Protein AF-A0A8R1I5I7-F1 (afdb_monomer_lite)

Radius of gyration: 31.74 Å; chains: 1; bounding box: 94×67×60 Å

Organism: Caenorhabditis japonica (NCBI:txid281687)

pLDDT: mean 73.5, std 19.82, range [29.88, 94.69]

Foldseek 3Di:
DDPLVPDPPDDPVCSVVCVVVVVVVVVVVCVVPVDDPPPPVDDPDDPVLVVLLVPQHDPVLSVLQSCCVSVVAALVVSCVVVVHDSLVSLVSVLSCLLSVHDGDCVSDVADPVLLVVLVVCVVVVVPPVVCPVPDDPSNSSSSVSNCCNVPNDPPPPPPPPDDDDDDDDDDDDDDDDDDDDDDDDDDDDDDDDDDDDD

InterPro domains:
  IPR013324 RNA polymerase sigma factor, region 3/4-like [SSF88659] (56-116)
  IPR029491 Helicase Helix-turn-helix domain [PF14493] (73-144)

Sequence (198 aa):
MEKLDVIEGMSVAQKQRYGKRFVECIVKFVEETGISVNVNSNDILPSHITTVMERDLTEAIRRVYRQHIVSKNDAKSIAAMRGISESTVYSYLTTAIEKGLPVYLNKLNISRKLVEIAHKAAKEALGSNAIGDQIDYNQLKMIRGILIYEYGVESGEEKDDEIPSTSTSCTPLVSMQPKTPKAPSTSYKQPALKKFKL

Secondary structure (DSSP, 8-state):
---GGG-TT--HHHIIIIIHHHHHHHHHHHHHH--------S----HHHHHHHHHHS-HHHHHHHHHHHHH---HHHHHHHHTS-HHHHHHHHHHHHHTT----GGGGT--HHHHHHHHHHHHTT--GGGSTTTS-HHHHHHHHHHHHHHH-------------------------------------PPPPPPPPP-

Structure (mmCIF, N/CA/C/O backbone):
data_AF-A0A8R1I5I7-F1
#
_entry.id   AF-A0A8R1I5I7-F1
#
loop_
_atom_site.group_PDB
_atom_site.id
_atom_site.type_symbol
_atom_site.label_atom_id
_atom_site.label_alt_id
_atom_site.label_comp_id
_atom_site.label_asym_id
_atom_site.label_entity_id
_atom_site.label_seq_id
_atom_site.pdbx_PDB_ins_code
_atom_site.Cartn_x
_atom_site.Cartn_y
_atom_site.Cartn_z
_atom_site.occupancy
_atom_site.B_iso_or_equiv
_atom_site.auth_seq_id
_atom_site.auth_comp_id
_atom_site.auth_asym_id
_atom_site.auth_atom_id
_atom_site.pdbx_PDB_model_num
ATOM 1 N N . MET A 1 1 ? -20.429 0.073 37.033 1.00 39.69 1 MET A N 1
ATOM 2 C CA . MET A 1 1 ? -20.815 1.442 36.632 1.00 39.69 1 MET A CA 1
ATOM 3 C C . MET A 1 1 ? -20.460 1.602 35.168 1.00 39.69 1 MET A C 1
ATOM 5 O O . MET A 1 1 ? -19.281 1.596 34.839 1.00 39.69 1 MET A O 1
ATOM 9 N N . GLU A 1 2 ? -21.462 1.643 34.297 1.00 56.47 2 GLU A N 1
ATOM 10 C CA . GLU A 1 2 ? -21.267 1.838 32.858 1.00 56.47 2 GLU A CA 1
ATOM 11 C C . GLU A 1 2 ? -20.889 3.299 32.588 1.00 56.47 2 GLU A C 1
ATOM 13 O O . GLU A 1 2 ? -21.531 4.219 33.097 1.00 56.47 2 GLU A O 1
ATOM 18 N N . LYS A 1 3 ? -19.815 3.524 31.824 1.00 67.88 3 LYS A N 1
ATOM 19 C CA . LYS A 1 3 ? -19.346 4.870 31.468 1.00 67.88 3 LYS A CA 1
ATOM 20 C C . LYS A 1 3 ? -20.244 5.449 30.369 1.00 67.88 3 LYS A C 1
ATOM 22 O O . LYS A 1 3 ? -19.923 5.351 29.189 1.00 67.88 3 LYS A O 1
ATOM 27 N N . LEU A 1 4 ? -21.366 6.059 30.755 1.00 70.50 4 LEU A N 1
ATOM 28 C CA . LEU A 1 4 ? -22.310 6.712 29.828 1.00 70.50 4 LEU A CA 1
ATOM 29 C C . LEU A 1 4 ? -21.690 7.897 29.063 1.00 70.50 4 LEU A C 1
ATOM 31 O O . LEU A 1 4 ? -22.223 8.326 28.040 1.00 70.50 4 LEU A O 1
ATOM 35 N N . ASP A 1 5 ? -20.546 8.405 29.525 1.00 66.56 5 ASP A N 1
ATOM 36 C CA . ASP A 1 5 ? -19.827 9.515 28.897 1.00 66.56 5 ASP A CA 1
ATOM 37 C C . ASP A 1 5 ? -19.352 9.196 27.476 1.00 66.56 5 ASP A C 1
ATOM 39 O O . ASP A 1 5 ? -19.232 10.110 26.662 1.00 66.56 5 ASP A O 1
ATOM 43 N N . VAL A 1 6 ? -19.174 7.912 27.152 1.00 72.06 6 VAL A N 1
ATOM 44 C CA . VAL A 1 6 ? -18.667 7.427 25.857 1.00 72.06 6 VAL A CA 1
ATOM 45 C C . VAL A 1 6 ? -19.726 7.489 24.743 1.00 72.06 6 VAL A C 1
ATOM 47 O O . VAL A 1 6 ? -19.390 7.384 23.570 1.00 72.06 6 VAL A O 1
ATOM 50 N N . ILE A 1 7 ? -21.006 7.698 25.075 1.00 75.12 7 ILE A N 1
ATOM 51 C CA . ILE A 1 7 ? -22.082 7.767 24.075 1.00 75.12 7 ILE A CA 1
ATOM 52 C C . ILE A 1 7 ? -21.958 9.080 23.283 1.00 75.12 7 ILE A C 1
ATOM 54 O O . ILE A 1 7 ? -22.241 10.161 23.799 1.00 75.12 7 ILE A O 1
ATOM 58 N N . GLU A 1 8 ? -21.501 9.019 22.037 1.00 74.62 8 GLU A N 1
ATOM 59 C CA . GLU A 1 8 ? -21.357 10.198 21.176 1.00 74.62 8 GLU A CA 1
ATOM 60 C C . GLU A 1 8 ? -22.726 10.655 20.626 1.00 74.62 8 GLU A C 1
ATOM 62 O O . GLU A 1 8 ? -23.647 9.855 20.476 1.00 74.62 8 GLU A O 1
ATOM 67 N N . GLY A 1 9 ? -22.907 11.958 20.378 1.00 79.38 9 GLY A N 1
ATOM 68 C CA . GLY A 1 9 ? -24.153 12.501 19.805 1.00 79.38 9 GLY A CA 1
ATOM 69 C C . GLY A 1 9 ? -25.307 12.782 20.785 1.00 79.38 9 GLY A C 1
ATOM 70 O O . GLY A 1 9 ? -26.346 13.281 20.359 1.00 79.38 9 GLY A O 1
ATOM 71 N N . MET A 1 10 ? -25.138 12.535 22.091 1.00 82.19 10 MET A N 1
ATOM 72 C CA . MET A 1 10 ? -26.110 12.912 23.135 1.00 82.19 10 MET A CA 1
ATOM 73 C C . MET A 1 10 ? -25.563 14.015 24.049 1.00 82.19 10 MET A C 1
ATOM 75 O O . MET A 1 10 ? -24.393 13.994 24.432 1.00 82.19 10 MET A O 1
ATOM 79 N N . SER A 1 11 ? -26.412 14.961 24.461 1.00 84.06 11 SER A N 1
ATOM 80 C CA . SER A 1 11 ? -26.043 15.950 25.485 1.00 84.06 11 SER A CA 1
ATOM 81 C C . SER A 1 11 ? -25.924 15.306 26.873 1.00 84.06 11 SER A C 1
ATOM 83 O O . SER A 1 11 ? -26.504 14.251 27.130 1.00 84.06 11 SER A O 1
ATOM 85 N N . VAL A 1 12 ? -25.214 15.945 27.809 1.00 82.31 12 VAL A N 1
ATOM 86 C CA . VAL A 1 12 ? -25.021 15.422 29.182 1.00 82.31 12 VAL A CA 1
ATOM 87 C C . VAL A 1 12 ? -26.363 15.144 29.877 1.00 82.31 12 VAL A C 1
ATOM 89 O O . VAL A 1 12 ? -26.554 14.085 30.473 1.00 82.31 12 VAL A O 1
ATOM 92 N N . ALA A 1 13 ? -27.341 16.041 29.715 1.00 82.81 13 ALA A N 1
ATOM 93 C CA . ALA A 1 13 ? -28.685 15.868 30.265 1.00 82.81 13 ALA A CA 1
ATOM 94 C C . ALA A 1 13 ? -29.439 14.682 29.630 1.00 82.81 13 ALA A C 1
ATOM 96 O O . ALA A 1 13 ? -30.179 13.973 30.314 1.00 82.81 13 ALA A O 1
ATOM 97 N N . GLN A 1 14 ? -29.239 14.437 28.330 1.00 82.88 14 GLN A N 1
ATOM 98 C CA . GLN A 1 14 ? -29.824 13.290 27.633 1.00 82.88 14 GLN A CA 1
ATOM 99 C C . GLN A 1 14 ? -29.157 11.975 28.046 1.00 82.88 14 GLN A C 1
ATOM 101 O O . GLN A 1 14 ? -29.861 10.993 28.269 1.00 82.88 14 GLN A O 1
ATOM 106 N N . LYS A 1 15 ? -27.829 11.953 28.214 1.00 85.19 15 LYS A N 1
ATOM 107 C CA . LYS A 1 15 ? -27.093 10.789 28.736 1.00 85.19 15 LYS A CA 1
ATOM 108 C C . LYS A 1 15 ? -27.589 10.404 30.125 1.00 85.19 15 LYS A C 1
ATOM 110 O O . LYS A 1 15 ? -27.844 9.233 30.384 1.00 85.19 15 LYS A O 1
ATOM 115 N N . GLN A 1 16 ? -27.812 11.390 30.989 1.00 83.25 16 GLN A N 1
ATOM 116 C CA . GLN A 1 16 ? -28.294 11.149 32.345 1.00 83.25 16 GLN A CA 1
ATOM 117 C C . GLN A 1 16 ? -29.755 10.670 32.387 1.00 83.25 16 GL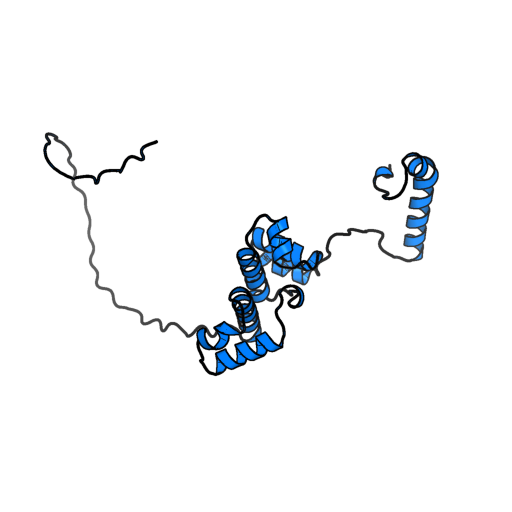N A C 1
ATOM 119 O O . GLN A 1 16 ? -30.085 9.799 33.187 1.00 83.25 16 GLN A O 1
ATOM 124 N N . ARG A 1 17 ? -30.633 11.199 31.519 1.00 85.31 17 ARG A N 1
ATOM 125 C CA . ARG A 1 17 ? -32.055 10.800 31.465 1.00 85.31 17 ARG A CA 1
ATOM 126 C C . ARG A 1 17 ? -32.314 9.491 30.721 1.00 85.31 17 ARG A C 1
ATOM 128 O O . ARG A 1 17 ? -33.197 8.738 31.120 1.00 85.31 17 ARG A O 1
ATOM 135 N N . TYR A 1 18 ? -31.591 9.241 29.632 1.00 86.31 18 TYR A N 1
ATOM 136 C CA . TYR A 1 18 ? -31.918 8.180 28.674 1.00 86.31 18 TYR A CA 1
ATOM 137 C C . TYR A 1 18 ? -30.768 7.207 28.413 1.00 86.31 18 TYR A C 1
ATOM 139 O O . TYR A 1 18 ? -31.025 6.109 27.927 1.00 86.31 18 TYR A O 1
ATOM 147 N N . GLY A 1 19 ? -29.527 7.556 28.765 1.00 84.25 19 GLY A N 1
ATOM 148 C CA . GLY A 1 19 ? -28.346 6.744 28.461 1.00 84.25 19 GLY A CA 1
ATOM 149 C C . GLY A 1 19 ? -28.432 5.330 29.030 1.00 84.25 19 GLY A C 1
ATOM 150 O O . GLY A 1 19 ? -28.146 4.376 28.319 1.00 84.25 19 GLY A O 1
ATOM 151 N N . LYS A 1 20 ? -28.929 5.172 30.264 1.00 85.81 20 LYS A N 1
ATOM 152 C CA . LYS A 1 20 ? -29.105 3.844 30.873 1.00 85.81 20 LYS A CA 1
ATOM 153 C C . LYS A 1 20 ? -30.092 2.966 30.090 1.00 85.81 20 LYS A C 1
ATOM 155 O O . LYS A 1 20 ? -29.766 1.838 29.747 1.00 85.81 20 LYS A O 1
ATOM 160 N N . ARG A 1 21 ? -31.271 3.502 29.746 1.00 86.31 21 ARG A N 1
ATOM 161 C CA . ARG A 1 21 ? -32.280 2.774 28.951 1.00 86.31 21 ARG A CA 1
ATOM 162 C C . ARG A 1 21 ? -31.786 2.454 27.542 1.00 86.31 21 ARG A C 1
ATOM 164 O O . ARG A 1 21 ? -32.122 1.411 27.001 1.00 86.31 21 ARG A O 1
ATOM 171 N N . PHE A 1 22 ? -30.999 3.351 26.956 1.00 84.50 22 PHE A N 1
ATOM 172 C CA . PHE A 1 22 ? -30.392 3.144 25.647 1.00 84.50 22 PHE A CA 1
ATOM 173 C C . PHE A 1 22 ? -29.415 1.960 25.659 1.00 84.50 22 PHE A C 1
ATOM 175 O O . PHE A 1 22 ? -29.533 1.073 24.818 1.00 84.50 22 PHE A O 1
ATOM 182 N N . VAL A 1 23 ? -28.512 1.903 26.646 1.00 85.25 23 VAL A N 1
ATOM 183 C CA . VAL A 1 23 ? -27.569 0.783 26.803 1.00 85.25 23 VAL A CA 1
ATOM 184 C C . VAL A 1 23 ? -28.310 -0.527 27.075 1.00 85.25 23 VAL A C 1
ATOM 186 O O . VAL A 1 23 ? -28.036 -1.521 26.411 1.00 85.25 23 VAL A O 1
ATOM 189 N N . GLU A 1 24 ? -29.307 -0.526 27.965 1.00 87.00 24 GLU A N 1
ATOM 190 C CA . GLU A 1 24 ? -30.131 -1.711 28.257 1.00 87.00 24 GLU A CA 1
ATOM 191 C C . GLU A 1 24 ? -30.845 -2.259 27.009 1.00 87.00 24 GLU A C 1
ATOM 193 O O . GLU A 1 24 ? -30.888 -3.473 26.806 1.00 87.00 24 GLU A O 1
ATOM 198 N N . CYS A 1 25 ? -31.377 -1.387 26.144 1.00 86.12 25 CYS A N 1
ATOM 199 C CA . CYS A 1 25 ? -31.988 -1.804 24.879 1.00 86.12 25 CYS A CA 1
ATOM 200 C C . CYS A 1 25 ? -30.974 -2.453 23.929 1.00 86.12 25 CYS A C 1
ATOM 202 O O . CYS A 1 25 ? -31.306 -3.437 23.275 1.00 86.12 25 CYS A O 1
ATOM 204 N N . ILE A 1 26 ? -29.748 -1.926 23.858 1.00 82.50 26 ILE A N 1
ATOM 205 C CA . ILE A 1 26 ? -28.685 -2.504 23.026 1.00 82.50 26 ILE A CA 1
ATOM 206 C C . ILE A 1 26 ? -28.267 -3.874 23.565 1.00 82.50 26 ILE A C 1
ATOM 208 O O . ILE A 1 26 ? -28.139 -4.810 22.783 1.00 82.50 26 ILE A O 1
ATOM 212 N N . VAL A 1 27 ? -28.099 -4.013 24.884 1.00 84.44 27 VAL A N 1
ATOM 213 C CA . VAL A 1 27 ? -27.74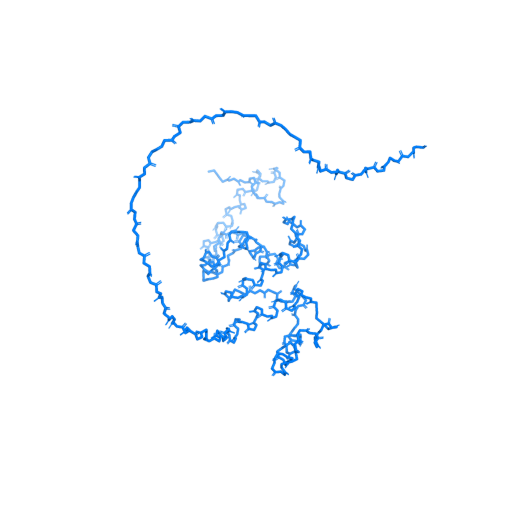9 -5.294 25.520 1.00 84.44 27 VAL A CA 1
ATOM 214 C C . VAL A 1 27 ? -28.816 -6.350 25.230 1.00 84.44 27 VAL A C 1
ATOM 216 O O . VAL A 1 27 ? -28.477 -7.431 24.758 1.00 84.44 27 VAL A O 1
ATOM 219 N N . LYS A 1 28 ? -30.102 -6.019 25.402 1.00 87.44 28 LYS A N 1
ATOM 220 C CA . LYS A 1 28 ? -31.202 -6.933 25.056 1.00 87.44 28 LYS A CA 1
ATOM 221 C C . LYS A 1 28 ? -31.220 -7.313 23.581 1.00 87.44 28 LYS A C 1
ATOM 223 O O . LYS A 1 28 ? -31.341 -8.486 23.250 1.00 87.44 28 LYS A O 1
ATOM 228 N N . PHE A 1 29 ? -31.068 -6.334 22.693 1.00 85.38 29 PHE A N 1
ATOM 229 C CA . PHE A 1 29 ? -31.040 -6.590 21.255 1.00 85.38 29 PHE A CA 1
ATOM 230 C C . PHE A 1 29 ? -29.901 -7.543 20.870 1.00 85.38 29 PHE A C 1
ATOM 232 O O . PHE A 1 29 ? -30.052 -8.394 19.998 1.00 85.38 29 PHE A O 1
ATOM 239 N N . VAL A 1 30 ? -28.758 -7.430 21.538 1.00 84.00 30 VAL A N 1
ATOM 240 C CA . VAL A 1 30 ? -27.597 -8.293 21.315 1.00 84.00 30 VAL A CA 1
ATOM 241 C C . VAL A 1 30 ? -27.840 -9.706 21.824 1.00 84.00 30 VAL A C 1
ATOM 243 O O . VAL A 1 30 ? -27.494 -10.659 21.134 1.00 84.00 30 VAL A O 1
ATOM 246 N N . GLU A 1 31 ? -28.445 -9.851 23.001 1.00 84.69 31 GLU A N 1
ATOM 247 C CA . GLU A 1 31 ? -28.833 -11.158 23.538 1.00 84.69 31 GLU A CA 1
ATOM 248 C C . GLU A 1 31 ? -29.821 -11.877 22.60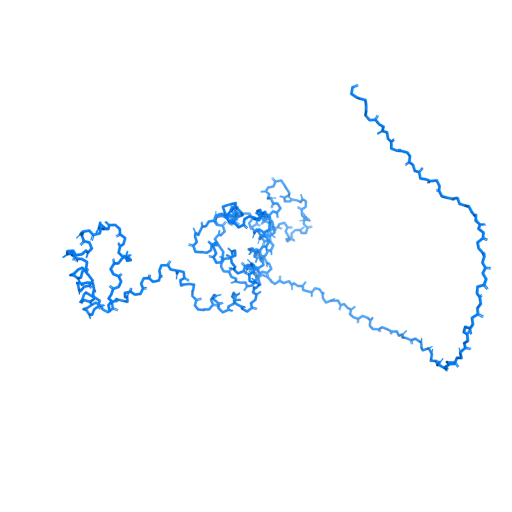7 1.00 84.69 31 GLU A C 1
ATOM 250 O O . GLU A 1 31 ? -29.702 -13.081 22.395 1.00 84.69 31 GLU A O 1
ATOM 255 N N . GLU A 1 32 ? -30.748 -11.136 21.995 1.00 86.62 32 GLU A N 1
ATOM 256 C CA . GLU A 1 32 ? -31.751 -11.672 21.068 1.00 86.62 32 GLU A CA 1
ATOM 257 C C . GLU A 1 32 ? -31.176 -12.029 19.689 1.00 86.62 32 GLU A C 1
ATOM 259 O O . GLU A 1 32 ? -31.627 -12.981 19.052 1.00 86.62 32 GLU A O 1
ATOM 264 N N . THR A 1 33 ? -30.184 -11.277 19.208 1.00 81.75 33 THR A N 1
ATOM 265 C CA . THR A 1 33 ? -29.641 -11.429 17.846 1.00 81.75 33 THR A CA 1
ATOM 266 C C . THR A 1 33 ? -28.306 -12.169 17.783 1.00 81.75 33 THR A C 1
ATOM 268 O O . THR A 1 33 ? -27.882 -12.574 16.701 1.00 81.75 33 THR A O 1
ATOM 271 N N . GLY A 1 34 ? -27.615 -12.336 18.914 1.00 77.06 34 GLY A N 1
ATOM 272 C CA . GLY A 1 34 ? -26.258 -12.884 18.979 1.00 77.06 34 GLY A CA 1
ATOM 273 C C . GLY A 1 34 ? -25.190 -11.990 18.334 1.00 77.06 34 GLY A C 1
ATOM 274 O O . GLY A 1 34 ? -24.068 -12.440 18.100 1.00 77.06 34 GLY A O 1
ATOM 275 N N . ILE A 1 35 ? -25.516 -10.733 18.013 1.00 75.00 35 ILE A N 1
ATOM 276 C CA . ILE A 1 35 ? -24.599 -9.802 17.348 1.00 75.00 35 ILE A CA 1
ATOM 277 C C . ILE A 1 35 ? -23.637 -9.219 18.384 1.00 75.00 35 ILE A C 1
ATOM 279 O O . ILE A 1 35 ? -24.049 -8.549 19.321 1.00 75.00 35 ILE A O 1
ATOM 283 N N . SER A 1 36 ? -22.334 -9.430 18.209 1.00 66.25 36 SER A N 1
ATOM 284 C CA . SER A 1 36 ? -21.318 -8.884 19.118 1.00 66.25 36 SER A CA 1
ATOM 285 C C . SER A 1 36 ? -21.374 -7.347 19.196 1.00 66.25 36 SER A C 1
ATOM 287 O O . SER A 1 36 ? -21.217 -6.666 18.184 1.00 66.25 36 SER A O 1
ATOM 289 N N . VAL A 1 37 ? -21.526 -6.799 20.411 1.00 66.25 37 VAL A N 1
ATOM 290 C CA . VAL A 1 37 ? -21.517 -5.341 20.710 1.00 66.25 37 VAL A CA 1
ATOM 291 C C . VAL A 1 37 ? -20.115 -4.752 20.713 1.00 66.25 37 VAL A C 1
ATOM 293 O O . VAL A 1 37 ? -19.938 -3.571 21.014 1.00 66.25 37 VAL A O 1
ATOM 296 N N . ASN A 1 38 ? -19.093 -5.569 20.459 1.00 59.09 38 ASN A N 1
ATOM 297 C CA . ASN A 1 38 ? -17.725 -5.095 20.469 1.00 59.09 38 ASN A CA 1
ATOM 298 C C . ASN A 1 38 ? -17.472 -4.284 19.197 1.00 59.09 38 ASN A C 1
ATOM 300 O O . ASN A 1 38 ? -16.889 -4.764 18.227 1.00 59.09 38 ASN A O 1
ATOM 304 N N . VAL A 1 39 ? -17.930 -3.034 19.210 1.00 57.47 39 VAL A N 1
ATOM 305 C CA . VAL A 1 39 ? -17.562 -2.016 18.236 1.00 57.47 39 VAL A CA 1
ATOM 306 C C . VAL A 1 39 ? -16.156 -1.539 18.593 1.00 57.47 39 VAL A C 1
ATOM 308 O O . VAL A 1 39 ? -15.920 -0.385 18.940 1.00 57.47 39 VAL A O 1
ATOM 311 N N . ASN A 1 40 ? -15.183 -2.445 18.511 1.00 52.16 40 ASN A N 1
ATOM 312 C CA . ASN A 1 40 ? -13.837 -2.018 18.195 1.00 52.16 40 ASN A CA 1
ATOM 313 C C . ASN A 1 40 ? -13.899 -1.551 16.741 1.00 52.16 40 ASN A C 1
ATOM 315 O O . ASN A 1 40 ? -13.673 -2.320 15.814 1.00 52.16 40 ASN A O 1
ATOM 319 N N . SER A 1 41 ? -14.193 -0.264 16.546 1.00 48.03 41 SER A N 1
ATOM 320 C CA . SER A 1 41 ? -14.045 0.434 15.260 1.00 48.03 41 SER A CA 1
ATOM 321 C C . SER A 1 41 ? -12.601 0.422 14.737 1.00 48.03 41 SER A C 1
ATOM 323 O O . SER A 1 41 ? -12.327 0.995 13.690 1.00 48.03 41 SER A O 1
ATOM 325 N N . ASN A 1 42 ? -11.679 -0.225 15.455 1.00 50.81 42 ASN A N 1
ATOM 326 C CA . ASN A 1 42 ? -10.357 -0.555 14.971 1.00 50.81 42 ASN A CA 1
ATOM 327 C C . ASN A 1 42 ? -10.406 -1.912 14.257 1.00 50.81 42 ASN A C 1
ATOM 329 O O . ASN A 1 42 ? -10.360 -2.966 14.886 1.00 50.81 42 ASN A O 1
ATOM 333 N N . ASP A 1 43 ? -10.390 -1.864 12.931 1.00 56.16 43 ASP A N 1
ATOM 334 C CA . ASP A 1 43 ? -9.264 -2.463 12.214 1.00 56.16 43 ASP A CA 1
ATOM 335 C C . ASP A 1 43 ? -8.971 -3.930 12.518 1.00 56.16 43 ASP A C 1
ATOM 337 O O . ASP A 1 43 ? -7.821 -4.298 12.787 1.00 56.16 43 ASP A O 1
ATOM 341 N N . ILE A 1 44 ? -9.982 -4.796 12.459 1.00 63.62 44 ILE A N 1
ATOM 342 C CA . ILE A 1 44 ? -9.730 -6.236 12.512 1.00 63.62 44 ILE A CA 1
ATOM 343 C C . ILE A 1 44 ? -9.180 -6.653 11.145 1.00 63.62 44 ILE A C 1
ATOM 345 O O . ILE A 1 44 ? -9.890 -7.137 10.265 1.00 63.62 44 ILE A O 1
ATOM 349 N N . LEU A 1 45 ? -7.880 -6.419 10.957 1.00 70.62 45 LEU A N 1
ATOM 350 C CA . LEU A 1 45 ? -7.102 -7.108 9.941 1.00 70.62 45 LEU A CA 1
ATOM 351 C C . LEU A 1 45 ? -7.234 -8.615 10.218 1.00 70.62 45 LEU A C 1
ATOM 353 O O . LEU A 1 45 ? -7.013 -9.031 11.359 1.00 70.62 45 LEU A O 1
ATOM 357 N N . PRO A 1 46 ? -7.576 -9.438 9.211 1.00 80.12 46 PRO A N 1
ATOM 358 C CA . PRO A 1 46 ? -7.589 -10.889 9.345 1.00 80.12 46 PRO A CA 1
ATOM 359 C C . PRO A 1 46 ? -6.341 -11.403 10.073 1.00 80.12 46 PRO A C 1
ATOM 361 O O . PRO A 1 46 ? -5.235 -10.911 9.831 1.00 80.12 46 PRO A O 1
ATOM 364 N N . SER A 1 47 ? -6.505 -12.390 10.958 1.00 78.00 47 SER A N 1
ATOM 365 C CA . SER A 1 47 ? -5.423 -12.909 11.813 1.00 78.00 47 SER A CA 1
ATOM 366 C C . SER A 1 47 ? -4.182 -13.294 11.008 1.00 78.00 47 SER A C 1
ATOM 368 O O . SER A 1 47 ? -3.076 -12.920 11.380 1.00 78.00 47 SER A O 1
ATOM 370 N N . HIS A 1 48 ? -4.374 -13.921 9.846 1.00 81.25 48 HIS A N 1
ATOM 371 C CA . HIS A 1 48 ? -3.300 -14.267 8.919 1.00 81.25 48 HIS A CA 1
ATOM 372 C C . HIS A 1 48 ? -2.470 -13.050 8.462 1.00 81.25 48 HIS A C 1
ATOM 374 O O . HIS A 1 48 ? -1.243 -13.090 8.497 1.00 81.25 48 HIS A O 1
ATOM 380 N N . ILE A 1 49 ? -3.125 -11.940 8.100 1.00 84.44 49 ILE A N 1
ATOM 381 C CA . ILE A 1 49 ? -2.453 -10.693 7.691 1.00 84.44 49 ILE A CA 1
ATOM 382 C C . ILE A 1 49 ? -1.695 -10.093 8.873 1.00 84.44 49 ILE A C 1
ATOM 384 O O . ILE A 1 49 ? -0.567 -9.631 8.715 1.00 84.44 49 ILE A O 1
ATOM 388 N N . THR A 1 50 ? -2.299 -10.125 10.062 1.00 85.31 50 THR A N 1
ATOM 389 C CA . THR A 1 50 ? -1.673 -9.614 11.284 1.00 85.31 50 THR A CA 1
ATOM 390 C C . THR A 1 50 ? -0.410 -10.402 11.631 1.00 85.31 50 THR A C 1
ATOM 392 O O . THR A 1 50 ? 0.620 -9.791 11.897 1.00 85.31 50 THR A O 1
ATOM 395 N N . THR A 1 51 ? -0.437 -11.734 11.523 1.00 85.94 51 THR A N 1
ATOM 396 C CA . THR A 1 51 ? 0.734 -12.589 11.766 1.00 85.94 51 THR A CA 1
ATOM 397 C C . THR A 1 51 ? 1.886 -12.286 10.806 1.00 85.94 51 THR A C 1
ATOM 399 O O . THR A 1 51 ? 3.017 -12.106 11.252 1.00 85.94 51 THR A O 1
ATOM 402 N N . VAL A 1 52 ? 1.617 -12.183 9.498 1.00 85.50 52 VAL A N 1
ATOM 403 C CA . VAL A 1 52 ? 2.652 -11.863 8.493 1.00 85.50 52 VAL A CA 1
ATOM 404 C C . VAL A 1 52 ? 3.216 -10.458 8.726 1.00 85.50 52 VAL A C 1
ATOM 406 O O . VAL A 1 52 ? 4.427 -10.252 8.730 1.00 85.50 52 VAL A O 1
ATOM 409 N N . MET A 1 53 ? 2.346 -9.489 9.009 1.00 88.38 53 MET A N 1
ATOM 410 C CA . MET A 1 53 ? 2.731 -8.111 9.310 1.00 88.38 53 MET A CA 1
ATOM 411 C C . MET A 1 53 ? 3.569 -7.988 10.597 1.00 88.38 53 MET A C 1
ATOM 413 O O . MET A 1 53 ? 4.431 -7.112 10.699 1.00 88.38 53 MET A O 1
ATOM 417 N N . GLU A 1 54 ? 3.318 -8.815 11.608 1.00 86.81 54 GLU A N 1
ATOM 418 C CA . GLU A 1 54 ? 4.093 -8.805 12.851 1.00 86.81 54 GLU A CA 1
ATOM 419 C C . GLU A 1 54 ? 5.447 -9.500 12.707 1.00 86.81 54 GLU A C 1
ATOM 421 O O . GLU A 1 54 ? 6.434 -9.021 13.265 1.00 86.81 54 GLU A O 1
ATOM 426 N N . ARG A 1 55 ? 5.504 -10.573 11.913 1.00 88.38 55 ARG A N 1
ATOM 427 C CA . ARG A 1 55 ? 6.725 -11.346 11.673 1.00 88.38 55 ARG A CA 1
ATOM 428 C C . ARG A 1 55 ? 7.694 -10.647 10.718 1.00 88.38 55 ARG A C 1
ATOM 430 O O . ARG A 1 55 ? 8.886 -10.593 11.001 1.00 88.38 55 ARG A O 1
ATOM 437 N N . ASP A 1 56 ? 7.187 -10.113 9.606 1.00 87.19 56 ASP A N 1
ATOM 438 C CA . ASP A 1 56 ? 8.022 -9.764 8.447 1.00 87.19 56 ASP A CA 1
ATOM 439 C C . ASP A 1 56 ? 8.221 -8.253 8.248 1.00 87.19 56 ASP A C 1
ATOM 441 O O . ASP A 1 56 ? 9.030 -7.848 7.410 1.00 87.19 56 ASP A O 1
ATOM 445 N N . LEU A 1 57 ? 7.510 -7.404 9.005 1.00 89.94 57 LEU A N 1
ATOM 446 C CA . LEU A 1 57 ? 7.619 -5.946 8.904 1.00 89.94 57 LEU A CA 1
ATOM 447 C C . LEU A 1 57 ? 8.148 -5.303 10.186 1.00 89.94 57 LEU A C 1
ATOM 449 O O . LEU A 1 57 ? 7.717 -5.616 11.296 1.00 89.94 57 LEU A O 1
ATOM 453 N N . THR A 1 58 ? 9.012 -4.301 10.017 1.00 92.12 58 THR A N 1
ATOM 454 C CA . THR A 1 58 ? 9.438 -3.399 11.094 1.00 92.12 58 THR A CA 1
ATOM 455 C C . THR A 1 58 ? 8.267 -2.549 11.589 1.00 92.12 58 THR A C 1
ATOM 457 O O . THR A 1 58 ? 7.370 -2.197 10.823 1.00 92.12 58 THR A O 1
ATOM 460 N N . GLU A 1 59 ? 8.306 -2.127 12.854 1.00 88.50 59 GLU A N 1
ATOM 461 C CA . GLU A 1 59 ? 7.256 -1.317 13.490 1.00 88.50 59 GLU A CA 1
ATOM 462 C C . GLU A 1 59 ? 6.891 -0.043 12.699 1.00 88.50 59 GLU A C 1
ATOM 464 O O . GLU A 1 59 ? 5.716 0.311 12.586 1.00 88.50 59 GLU A O 1
ATOM 469 N N . ALA A 1 60 ? 7.872 0.629 12.087 1.00 89.81 60 ALA A N 1
ATOM 470 C CA . ALA A 1 60 ? 7.623 1.800 11.243 1.00 89.81 60 ALA A CA 1
ATOM 471 C C . ALA A 1 60 ? 6.791 1.456 9.992 1.00 89.81 60 ALA A C 1
ATOM 473 O O . ALA A 1 60 ? 5.806 2.136 9.695 1.00 89.81 60 ALA A O 1
ATOM 474 N N . ILE A 1 61 ? 7.147 0.368 9.300 1.00 92.00 61 ILE A N 1
ATOM 475 C CA . ILE A 1 61 ? 6.446 -0.106 8.099 1.00 92.00 61 ILE A CA 1
ATOM 476 C C . ILE A 1 61 ? 5.044 -0.585 8.473 1.00 92.00 61 ILE A C 1
ATOM 478 O O . ILE A 1 61 ? 4.067 -0.205 7.834 1.00 92.00 61 ILE A O 1
ATOM 482 N N . ARG A 1 62 ? 4.927 -1.336 9.572 1.00 91.69 62 ARG A N 1
ATOM 483 C CA . ARG A 1 62 ? 3.664 -1.830 10.127 1.00 91.69 62 ARG A CA 1
ATOM 484 C C . ARG A 1 62 ? 2.660 -0.710 10.374 1.00 91.69 62 ARG A C 1
ATOM 486 O O . ARG A 1 62 ? 1.494 -0.834 10.007 1.00 91.69 62 ARG A O 1
ATOM 493 N N . ARG A 1 63 ? 3.101 0.406 10.961 1.00 90.50 63 ARG A N 1
ATOM 494 C CA . ARG A 1 63 ? 2.239 1.571 11.229 1.00 90.50 63 ARG A CA 1
ATOM 495 C C . ARG A 1 63 ? 1.745 2.253 9.961 1.00 90.50 63 ARG A C 1
ATOM 497 O O . ARG A 1 63 ? 0.611 2.732 9.937 1.00 90.50 63 ARG A O 1
ATOM 504 N N . VAL A 1 64 ? 2.585 2.327 8.932 1.00 92.44 64 VAL A N 1
ATOM 505 C CA . VAL A 1 64 ? 2.228 2.908 7.631 1.00 92.44 64 VAL A CA 1
ATOM 506 C C . VAL A 1 64 ? 1.288 1.981 6.866 1.00 92.44 64 VAL A C 1
ATOM 508 O O . VAL A 1 64 ? 0.247 2.427 6.390 1.00 92.44 64 VAL A O 1
ATOM 511 N N . TYR A 1 65 ? 1.595 0.687 6.836 1.00 92.38 65 TYR A N 1
ATOM 512 C CA . TYR A 1 65 ? 0.767 -0.333 6.206 1.00 92.38 65 TYR A CA 1
ATOM 513 C C . TYR A 1 65 ? -0.620 -0.425 6.856 1.00 92.38 65 TYR A C 1
ATOM 515 O O . TYR A 1 65 ? -1.627 -0.314 6.161 1.00 92.38 65 TYR A O 1
ATOM 523 N N . ARG A 1 66 ? -0.697 -0.519 8.193 1.00 89.75 66 ARG A N 1
ATOM 524 C CA . ARG A 1 66 ? -1.978 -0.537 8.918 1.00 89.75 66 ARG A CA 1
ATOM 525 C C . ARG A 1 66 ? -2.813 0.697 8.578 1.00 89.75 66 ARG A C 1
ATOM 527 O O . ARG A 1 66 ? -3.973 0.553 8.219 1.00 89.75 66 ARG A O 1
ATOM 534 N N . GLN A 1 67 ? -2.211 1.888 8.598 1.00 89.25 67 GLN A N 1
ATOM 535 C CA . GLN A 1 67 ? -2.904 3.126 8.230 1.00 89.25 67 GLN A CA 1
ATOM 536 C C . GLN A 1 67 ? -3.458 3.083 6.798 1.00 89.25 67 GLN A C 1
ATOM 538 O O . GLN A 1 67 ? -4.575 3.534 6.555 1.00 89.25 67 GLN A O 1
ATOM 543 N N . HIS A 1 68 ? -2.687 2.548 5.850 1.00 90.38 68 HIS A N 1
ATOM 544 C CA . HIS A 1 68 ? -3.114 2.430 4.460 1.00 90.38 68 HIS A CA 1
ATOM 545 C C . HIS A 1 68 ? -4.315 1.491 4.306 1.00 90.38 68 HIS A C 1
ATOM 547 O O . HIS A 1 68 ? -5.291 1.849 3.647 1.00 90.38 68 HIS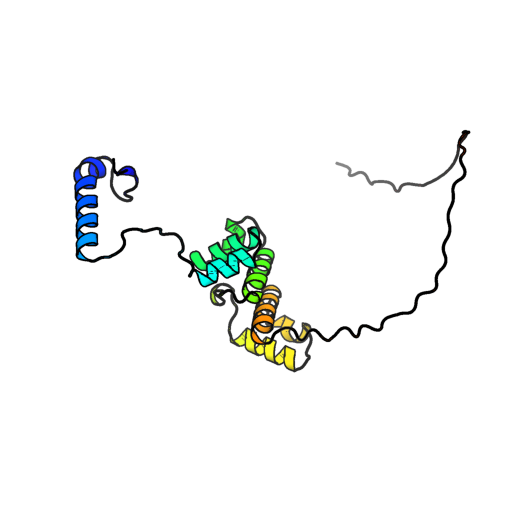 A O 1
ATOM 553 N N . ILE A 1 69 ? -4.270 0.314 4.937 1.00 90.19 69 ILE A N 1
ATOM 554 C CA . ILE A 1 69 ? -5.328 -0.692 4.792 1.00 90.19 69 ILE A CA 1
ATOM 555 C C . ILE A 1 69 ? -6.617 -0.284 5.497 1.00 90.19 69 ILE A C 1
ATOM 557 O O . ILE A 1 69 ? -7.713 -0.500 4.981 1.00 90.19 69 ILE A O 1
ATOM 561 N N . VAL A 1 70 ? -6.478 0.345 6.653 1.00 86.12 70 VAL A N 1
ATOM 562 C CA . VAL A 1 70 ? -7.598 0.787 7.476 1.00 86.12 70 VAL A CA 1
ATOM 563 C C . VAL A 1 70 ? -8.286 1.993 6.860 1.00 86.12 70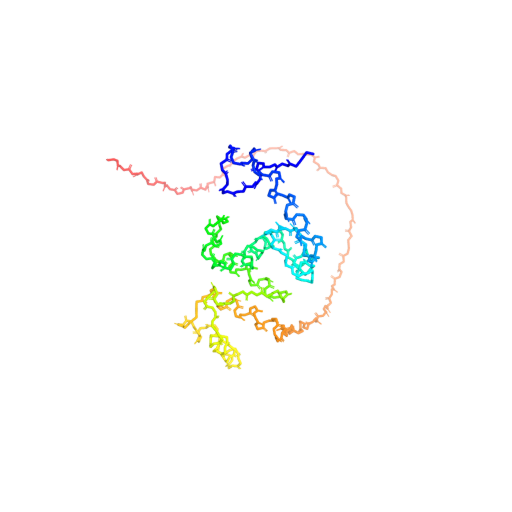 VAL A C 1
ATOM 565 O O . VAL A 1 70 ? -9.480 1.967 6.574 1.00 86.12 70 VAL A O 1
ATOM 568 N N . SER A 1 71 ? -7.523 3.060 6.625 1.00 84.44 71 SER A N 1
ATOM 569 C CA . SER A 1 71 ? -8.095 4.339 6.209 1.00 84.44 71 SER A CA 1
ATOM 570 C C . SER A 1 71 ? -8.326 4.418 4.705 1.00 84.44 71 SER A C 1
ATOM 572 O O . SER A 1 71 ? -8.982 5.345 4.246 1.00 84.44 71 SER A O 1
ATOM 574 N N . LYS A 1 72 ? -7.791 3.469 3.921 1.00 87.88 72 LYS A N 1
ATOM 575 C CA . LYS A 1 72 ? -7.832 3.484 2.447 1.00 87.88 72 LYS A CA 1
ATOM 576 C C . LYS A 1 72 ? -7.303 4.803 1.866 1.00 87.88 72 LYS A C 1
ATOM 578 O O . LYS A 1 72 ? -7.797 5.289 0.843 1.00 87.88 72 LYS A O 1
ATOM 583 N N . ASN A 1 73 ? -6.299 5.370 2.536 1.00 88.81 73 ASN A N 1
ATOM 584 C CA . ASN A 1 73 ? -5.678 6.638 2.174 1.00 88.81 73 ASN A CA 1
ATOM 585 C C . ASN A 1 73 ? -4.606 6.443 1.096 1.00 88.81 73 ASN A C 1
ATOM 587 O O . ASN A 1 73 ? -3.961 5.396 1.007 1.00 88.81 73 ASN A O 1
ATOM 591 N N . ASP A 1 74 ? -4.419 7.481 0.291 1.00 92.88 74 ASP A N 1
ATOM 592 C CA . ASP A 1 74 ? -3.336 7.610 -0.678 1.00 92.88 74 ASP A CA 1
ATOM 593 C C . ASP A 1 74 ? -1.987 7.860 0.018 1.00 92.88 74 ASP A C 1
ATOM 595 O O . ASP A 1 74 ? -1.917 8.262 1.186 1.00 92.88 74 ASP A O 1
ATOM 599 N N . ALA A 1 75 ? -0.893 7.623 -0.709 1.00 91.56 75 ALA A N 1
ATOM 600 C CA . ALA A 1 75 ? 0.459 7.770 -0.169 1.00 91.56 75 ALA A CA 1
ATOM 601 C C . ALA A 1 75 ? 0.728 9.193 0.348 1.00 91.56 75 ALA A C 1
ATOM 603 O O . ALA A 1 75 ? 1.350 9.362 1.398 1.00 91.56 75 ALA A O 1
ATOM 604 N N . LYS A 1 76 ? 0.193 10.207 -0.340 1.00 92.38 76 LYS A N 1
ATOM 605 C CA . LYS A 1 76 ? 0.345 11.619 0.014 1.00 92.38 76 LYS A CA 1
ATOM 606 C C . LYS A 1 76 ? -0.324 11.965 1.344 1.00 92.38 76 LYS A C 1
ATOM 608 O O . LYS A 1 76 ? 0.300 12.612 2.186 1.00 92.38 76 LYS A O 1
ATOM 613 N N . SER A 1 77 ? -1.549 11.498 1.586 1.00 92.12 77 SER A N 1
ATOM 614 C CA . SER A 1 77 ? -2.209 11.731 2.878 1.00 92.12 77 SER A CA 1
ATOM 615 C C . SER A 1 77 ? -1.501 11.003 4.017 1.00 92.12 77 SER A C 1
ATOM 617 O O . SER A 1 77 ? -1.355 11.550 5.108 1.00 92.12 77 SER A O 1
ATOM 619 N N . ILE A 1 78 ? -1.010 9.783 3.777 1.00 91.62 78 ILE A N 1
ATOM 620 C CA . ILE A 1 78 ? -0.262 9.028 4.792 1.00 91.62 78 ILE A CA 1
ATOM 621 C C . ILE A 1 78 ? 1.063 9.719 5.127 1.00 91.62 78 ILE A C 1
ATOM 623 O O . ILE A 1 78 ? 1.407 9.833 6.304 1.00 91.62 78 ILE A O 1
ATOM 627 N N . ALA A 1 79 ? 1.767 10.222 4.113 1.00 93.06 79 ALA A N 1
ATOM 628 C CA . ALA A 1 79 ? 2.988 11.004 4.264 1.00 93.06 79 ALA A CA 1
ATOM 629 C C . ALA A 1 79 ? 2.754 12.237 5.151 1.00 93.06 79 ALA A C 1
ATOM 631 O O . ALA A 1 79 ? 3.477 12.439 6.129 1.00 93.06 79 ALA A O 1
ATOM 632 N N . ALA A 1 80 ? 1.680 12.989 4.884 1.00 92.69 80 ALA A N 1
ATOM 633 C CA . ALA A 1 80 ? 1.297 14.157 5.674 1.00 92.69 80 ALA A CA 1
ATOM 634 C C . ALA A 1 80 ? 0.957 13.805 7.134 1.00 92.69 80 ALA A C 1
ATOM 636 O O . ALA A 1 80 ? 1.466 14.444 8.051 1.00 92.69 80 ALA A O 1
ATOM 637 N N . MET A 1 81 ? 0.158 12.757 7.374 1.00 89.25 81 MET A N 1
ATOM 638 C CA . MET A 1 81 ? -0.215 12.330 8.734 1.00 89.25 81 MET A CA 1
ATOM 639 C C . MET A 1 81 ? 0.975 11.830 9.561 1.00 89.25 81 MET A C 1
ATOM 641 O O . MET A 1 81 ? 0.967 11.927 10.786 1.00 89.25 81 MET A O 1
ATOM 645 N N . ARG A 1 82 ? 1.978 11.235 8.908 1.00 89.00 82 ARG A N 1
ATOM 646 C CA . ARG A 1 82 ? 3.145 10.640 9.574 1.00 89.00 82 ARG A CA 1
ATOM 647 C C . ARG A 1 82 ? 4.366 11.558 9.604 1.00 89.00 82 ARG A C 1
ATOM 649 O O . ARG A 1 82 ? 5.337 11.205 10.265 1.00 89.00 82 ARG A O 1
ATOM 656 N N . GLY A 1 83 ? 4.331 12.697 8.913 1.00 90.62 83 GLY A N 1
ATOM 657 C CA . GLY A 1 83 ? 5.474 13.607 8.808 1.00 90.62 83 GLY A CA 1
ATOM 658 C C . GLY A 1 83 ? 6.670 12.992 8.074 1.00 90.62 83 GLY A C 1
ATOM 659 O O . GLY A 1 83 ? 7.813 13.278 8.417 1.00 90.62 83 GLY A O 1
ATOM 660 N N . ILE A 1 84 ? 6.419 12.117 7.096 1.00 93.50 84 ILE A N 1
ATOM 661 C CA . ILE A 1 84 ? 7.451 11.461 6.275 1.00 93.50 84 ILE A CA 1
ATOM 662 C C . ILE A 1 84 ? 7.251 11.803 4.799 1.00 93.50 84 ILE A C 1
ATOM 664 O O . ILE A 1 84 ? 6.196 12.298 4.414 1.00 93.50 84 ILE A O 1
ATOM 668 N N . SER A 1 85 ? 8.253 11.546 3.956 1.00 94.19 85 SER A N 1
ATOM 669 C CA . SER A 1 85 ? 8.120 11.785 2.516 1.00 94.19 85 SER A CA 1
ATOM 670 C C . SER A 1 85 ? 7.223 10.736 1.849 1.00 94.19 85 SER A C 1
ATOM 672 O O . SER A 1 85 ? 7.153 9.581 2.277 1.00 94.19 85 SER A O 1
ATOM 674 N N . GLU A 1 86 ? 6.567 11.124 0.755 1.00 92.69 86 GLU A N 1
ATOM 675 C CA . GLU A 1 86 ? 5.732 10.215 -0.037 1.00 92.69 86 GLU A CA 1
ATOM 676 C C . GLU A 1 86 ? 6.545 9.033 -0.589 1.00 92.69 86 GLU A C 1
ATOM 678 O O . GLU A 1 86 ? 6.104 7.888 -0.524 1.00 92.69 86 GLU A O 1
ATOM 683 N N . SER A 1 87 ? 7.781 9.279 -1.039 1.00 92.62 87 SER A N 1
ATOM 684 C CA . SER A 1 87 ? 8.669 8.212 -1.524 1.00 92.62 87 SER A CA 1
ATOM 685 C C . SER A 1 87 ? 9.000 7.178 -0.439 1.00 92.62 87 SER A C 1
ATOM 687 O O . SER A 1 87 ? 9.084 5.978 -0.721 1.00 92.62 87 SER A O 1
ATOM 689 N N . THR A 1 88 ? 9.127 7.608 0.822 1.00 93.69 88 THR A N 1
ATOM 690 C CA . THR A 1 88 ? 9.306 6.690 1.955 1.00 93.69 88 THR A CA 1
ATOM 691 C C . THR A 1 88 ? 8.054 5.846 2.187 1.00 93.69 88 THR A C 1
ATOM 693 O O . THR A 1 88 ? 8.173 4.647 2.428 1.00 93.69 88 THR A O 1
ATOM 696 N N . VAL A 1 89 ? 6.854 6.425 2.046 1.00 94.12 89 VAL A N 1
ATOM 697 C CA . VAL A 1 89 ? 5.593 5.666 2.123 1.00 94.12 89 VAL A CA 1
ATOM 698 C C . VAL A 1 89 ? 5.541 4.592 1.037 1.00 94.12 89 VAL A C 1
ATOM 700 O O . VAL A 1 89 ? 5.287 3.433 1.357 1.00 94.12 89 VAL A O 1
ATOM 703 N N . TYR A 1 90 ? 5.844 4.937 -0.220 1.00 94.44 90 TYR A N 1
ATOM 704 C CA . TYR A 1 90 ? 5.923 3.951 -1.304 1.00 94.44 90 TYR A CA 1
ATOM 705 C C . TYR A 1 90 ? 6.951 2.861 -1.016 1.00 94.44 90 TYR A C 1
ATOM 707 O O . TYR A 1 90 ? 6.669 1.689 -1.241 1.00 94.44 90 TYR A O 1
ATOM 715 N N . SER A 1 91 ? 8.113 3.213 -0.467 1.00 94.00 91 SER A N 1
ATOM 716 C CA . SER A 1 91 ? 9.146 2.229 -0.122 1.00 94.00 91 SER A CA 1
ATOM 717 C C . SER A 1 91 ? 8.646 1.244 0.943 1.00 94.00 91 SER A C 1
ATOM 719 O O . SER A 1 91 ? 8.784 0.036 0.777 1.00 94.00 91 SER A O 1
ATOM 721 N N . TYR A 1 92 ? 7.971 1.734 1.985 1.00 94.69 92 TYR A N 1
ATOM 722 C CA . TYR A 1 92 ? 7.374 0.885 3.021 1.00 94.69 92 TYR A CA 1
ATOM 723 C C . TYR A 1 92 ? 6.248 -0.008 2.493 1.00 94.69 92 TYR A C 1
ATOM 725 O O . TYR A 1 92 ? 6.166 -1.178 2.863 1.00 94.69 92 TYR A O 1
ATOM 733 N N . LEU A 1 93 ? 5.392 0.520 1.615 1.00 93.44 93 LEU A N 1
ATOM 734 C CA . LEU A 1 93 ? 4.335 -0.270 0.985 1.00 93.44 93 LEU A CA 1
ATOM 735 C C . LEU A 1 93 ? 4.903 -1.292 -0.009 1.00 93.44 93 LEU A C 1
ATOM 737 O O . LEU A 1 93 ? 4.373 -2.394 -0.084 1.00 93.44 93 LEU A O 1
ATOM 741 N N . THR A 1 94 ? 6.001 -0.978 -0.705 1.00 93.31 94 THR A N 1
ATOM 742 C CA . THR A 1 94 ? 6.706 -1.931 -1.583 1.00 93.31 94 THR A CA 1
ATOM 743 C C . THR A 1 94 ? 7.188 -3.127 -0.770 1.00 93.31 94 THR A C 1
ATOM 745 O O . THR A 1 94 ? 6.894 -4.262 -1.128 1.00 93.31 94 THR A O 1
ATOM 748 N N . THR A 1 95 ? 7.842 -2.885 0.372 1.00 92.06 95 THR A N 1
ATOM 749 C CA . THR A 1 95 ? 8.279 -3.964 1.268 1.00 92.06 95 THR A CA 1
ATOM 750 C C . THR A 1 95 ? 7.102 -4.806 1.756 1.00 92.06 95 THR A C 1
ATOM 752 O O . THR A 1 95 ? 7.226 -6.019 1.850 1.00 92.06 95 THR A O 1
ATOM 755 N N . ALA A 1 96 ? 5.941 -4.202 2.031 1.00 91.88 96 ALA A N 1
ATOM 756 C CA . ALA A 1 96 ? 4.748 -4.965 2.395 1.00 91.88 96 ALA A CA 1
ATOM 757 C C . ALA A 1 96 ? 4.264 -5.876 1.249 1.00 91.88 96 ALA A C 1
ATOM 759 O O . ALA A 1 96 ? 3.963 -7.044 1.494 1.00 91.88 96 ALA A O 1
ATOM 760 N N . ILE A 1 97 ? 4.256 -5.380 0.006 1.00 92.50 97 ILE A N 1
ATOM 761 C CA . ILE A 1 97 ? 3.897 -6.172 -1.184 1.00 92.50 97 ILE A CA 1
ATOM 762 C C . ILE A 1 97 ? 4.860 -7.344 -1.381 1.00 92.50 97 ILE A C 1
ATOM 764 O O . ILE A 1 97 ? 4.408 -8.459 -1.613 1.00 92.50 97 ILE A O 1
ATOM 768 N N . GLU A 1 98 ? 6.168 -7.126 -1.233 1.00 90.56 98 GLU A N 1
ATOM 769 C CA . GLU A 1 98 ? 7.178 -8.190 -1.355 1.00 90.56 98 GLU A CA 1
ATOM 770 C C . GLU A 1 98 ? 6.965 -9.323 -0.334 1.00 90.56 98 GLU A C 1
ATOM 772 O O . GLU A 1 98 ? 7.359 -10.462 -0.577 1.00 90.56 98 GLU A O 1
ATOM 777 N N . LYS A 1 99 ? 6.320 -9.037 0.806 1.00 89.38 99 LYS A N 1
ATOM 778 C CA . LYS A 1 99 ? 5.933 -10.037 1.819 1.00 89.38 99 LYS A CA 1
ATOM 779 C C . LYS A 1 99 ? 4.551 -10.655 1.580 1.00 89.38 99 LYS A C 1
ATOM 781 O O . LYS A 1 99 ? 4.066 -11.403 2.424 1.00 89.38 99 LYS A O 1
ATOM 786 N N . GLY A 1 100 ? 3.909 -10.351 0.454 1.00 86.12 100 GLY A N 1
ATOM 787 C CA . GLY A 1 100 ? 2.595 -10.877 0.091 1.00 86.12 100 GLY A CA 1
ATOM 788 C C . GLY A 1 100 ? 1.433 -10.240 0.840 1.00 86.12 100 GLY A C 1
ATOM 789 O O . GLY A 1 100 ? 0.359 -10.834 0.938 1.00 86.12 100 GLY A O 1
ATOM 790 N N . LEU A 1 101 ? 1.628 -9.041 1.391 1.00 90.31 101 LEU A N 1
ATOM 791 C CA . LEU A 1 101 ? 0.554 -8.320 2.057 1.00 90.31 101 LEU A CA 1
ATOM 792 C C . LEU A 1 101 ? -0.308 -7.560 1.034 1.00 90.31 101 LEU A C 1
ATOM 794 O O . LEU A 1 101 ? 0.230 -6.907 0.136 1.00 90.31 101 LEU A O 1
ATOM 798 N N . PRO A 1 102 ? -1.648 -7.608 1.158 1.00 89.69 102 PRO A N 1
ATOM 799 C CA . PRO A 1 102 ? -2.543 -6.940 0.220 1.00 89.69 102 PRO A CA 1
ATOM 800 C C . PRO A 1 102 ? -2.440 -5.417 0.338 1.00 89.69 102 PRO A C 1
ATOM 802 O O . PRO A 1 102 ? -2.402 -4.881 1.437 1.00 89.69 102 PRO A O 1
ATOM 805 N N . VAL A 1 103 ? -2.460 -4.703 -0.789 1.00 91.19 103 VAL A N 1
ATOM 806 C CA . VAL A 1 103 ? -2.370 -3.232 -0.845 1.00 91.19 103 VAL A CA 1
ATOM 807 C C . VAL A 1 103 ? -3.414 -2.677 -1.818 1.00 91.19 103 VAL A C 1
ATOM 809 O O . VAL A 1 103 ? -3.693 -3.276 -2.858 1.00 91.19 103 VAL A O 1
ATOM 812 N N . TYR A 1 104 ? -3.995 -1.511 -1.516 1.00 90.06 104 TYR A N 1
ATOM 813 C CA . TYR A 1 104 ? -4.972 -0.865 -2.397 1.00 90.06 104 TYR A CA 1
ATOM 814 C C . TYR A 1 104 ? -4.279 -0.110 -3.538 1.00 90.06 104 TYR A C 1
ATOM 816 O O . TYR A 1 104 ? -4.121 1.110 -3.494 1.00 90.06 104 TYR A O 1
ATOM 824 N N . LEU A 1 105 ? -3.926 -0.830 -4.606 1.00 89.25 105 LEU A N 1
ATOM 825 C CA . LEU A 1 105 ? -3.229 -0.287 -5.783 1.00 89.25 105 LEU A CA 1
ATOM 826 C C . LEU A 1 105 ? -3.947 0.910 -6.436 1.00 89.25 105 LEU A C 1
ATOM 828 O O . LEU A 1 105 ? -3.300 1.859 -6.878 1.00 89.25 105 LEU A O 1
ATOM 832 N N . ASN A 1 106 ? -5.284 0.928 -6.401 1.00 87.50 106 ASN A N 1
ATOM 833 C CA . ASN A 1 106 ? -6.092 2.041 -6.914 1.00 87.50 106 ASN A CA 1
ATOM 834 C C . ASN A 1 106 ? -5.809 3.369 -6.192 1.00 87.50 106 ASN A C 1
ATOM 836 O O . ASN A 1 106 ? -5.900 4.429 -6.799 1.00 87.50 106 ASN A O 1
ATOM 840 N N . LYS A 1 107 ? -5.466 3.325 -4.897 1.00 88.81 107 LYS A N 1
ATOM 841 C CA . LYS A 1 107 ? -5.128 4.515 -4.094 1.00 88.81 107 LYS A CA 1
ATOM 842 C C . LYS A 1 107 ? -3.687 4.983 -4.299 1.00 88.81 107 LYS A C 1
ATOM 844 O O . LYS A 1 107 ? -3.321 6.052 -3.828 1.00 88.81 107 LYS A O 1
ATOM 849 N N . LEU A 1 108 ? -2.890 4.182 -4.996 1.00 86.94 108 LEU A N 1
ATOM 850 C CA . LEU A 1 108 ? -1.485 4.433 -5.300 1.00 86.94 108 LEU A CA 1
ATOM 851 C C . LEU A 1 108 ? -1.269 4.762 -6.783 1.00 86.94 108 LEU A C 1
ATOM 853 O O . LEU A 1 108 ? -0.135 4.790 -7.246 1.00 86.94 108 LEU A O 1
ATOM 857 N N . ASN A 1 109 ? -2.355 4.985 -7.535 1.00 86.62 109 ASN A N 1
ATOM 858 C CA . ASN A 1 109 ? -2.334 5.242 -8.976 1.00 86.62 109 ASN A CA 1
ATOM 859 C C . ASN A 1 109 ? -1.627 4.139 -9.786 1.00 86.62 109 ASN A C 1
ATOM 861 O O . ASN A 1 109 ? -1.062 4.409 -10.843 1.00 86.62 109 ASN A O 1
ATOM 865 N N . ILE A 1 110 ? -1.656 2.891 -9.310 1.00 86.50 110 ILE A N 1
ATOM 866 C CA . ILE A 1 110 ? -1.103 1.741 -10.030 1.00 86.50 110 ILE A CA 1
ATOM 867 C C . ILE A 1 110 ? -2.265 1.033 -10.713 1.00 86.50 110 ILE A C 1
ATOM 869 O O . ILE A 1 110 ? -3.094 0.394 -10.066 1.00 86.50 110 ILE A O 1
ATOM 873 N N . SER A 1 111 ? -2.337 1.171 -12.036 1.00 87.62 111 SER A N 1
ATOM 874 C CA . SER A 1 111 ? -3.326 0.461 -12.843 1.00 87.62 111 SER A CA 1
ATOM 875 C C . SER A 1 111 ? -2.751 -0.846 -13.384 1.00 87.62 111 SER A C 1
ATOM 877 O O . SER A 1 111 ? -1.547 -0.958 -13.618 1.00 87.62 111 SER A O 1
ATOM 879 N N . ARG A 1 112 ? -3.623 -1.822 -13.658 1.00 86.00 112 ARG A N 1
ATOM 880 C CA . ARG A 1 112 ? -3.225 -3.100 -14.272 1.00 86.00 112 ARG A CA 1
ATOM 881 C C . ARG A 1 112 ? -2.487 -2.908 -15.602 1.00 86.00 112 ARG A C 1
ATOM 883 O O . ARG A 1 112 ? -1.519 -3.609 -15.862 1.00 86.00 112 ARG A O 1
ATOM 890 N N . LYS A 1 113 ? -2.876 -1.897 -16.387 1.00 87.12 113 LYS A N 1
ATOM 891 C CA . LYS A 1 113 ? -2.205 -1.541 -17.646 1.00 87.12 113 LYS A CA 1
ATOM 892 C C . LYS A 1 113 ? -0.729 -1.194 -17.436 1.00 87.12 113 LYS A C 1
ATOM 894 O O . LYS A 1 113 ? 0.107 -1.607 -18.226 1.00 87.12 113 LYS A O 1
ATOM 899 N N . LEU A 1 114 ? -0.401 -0.467 -16.362 1.00 86.00 114 LEU A N 1
ATOM 900 C CA . LEU A 1 114 ? 0.989 -0.117 -16.049 1.00 86.00 114 LEU A CA 1
ATOM 901 C C . LEU A 1 114 ? 1.811 -1.353 -15.668 1.00 86.00 114 LEU A C 1
ATOM 903 O O . LEU A 1 114 ? 2.962 -1.467 -16.077 1.00 86.00 114 LEU A O 1
ATOM 907 N N . VAL A 1 115 ? 1.206 -2.293 -14.934 1.00 86.62 115 VAL A N 1
ATOM 908 C CA . VAL A 1 115 ? 1.844 -3.573 -14.588 1.00 86.62 115 VAL A CA 1
ATOM 909 C C . VAL A 1 115 ? 2.138 -4.386 -15.851 1.00 86.62 115 VAL A C 1
ATOM 911 O O . VAL A 1 115 ? 3.247 -4.883 -16.008 1.00 86.62 115 VAL A O 1
ATOM 914 N N . GLU A 1 116 ? 1.188 -4.470 -16.786 1.00 86.19 116 GLU A N 1
ATOM 915 C CA . GLU A 1 116 ? 1.363 -5.180 -18.062 1.00 86.19 116 GLU A CA 1
ATOM 916 C C . GLU A 1 116 ? 2.461 -4.558 -18.935 1.00 86.19 116 GLU A C 1
ATOM 918 O O . GLU A 1 116 ? 3.296 -5.284 -19.475 1.00 86.19 116 GLU A O 1
ATOM 923 N N . ILE A 1 117 ? 2.494 -3.224 -19.042 1.00 85.19 117 ILE A N 1
ATOM 924 C CA . ILE A 1 117 ? 3.536 -2.497 -19.784 1.00 85.19 117 ILE A CA 1
ATOM 925 C C . ILE A 1 117 ? 4.912 -2.779 -19.178 1.00 85.19 117 ILE A C 1
ATOM 927 O O . ILE A 1 117 ? 5.839 -3.143 -19.900 1.00 85.19 117 ILE A O 1
ATOM 931 N N . ALA A 1 118 ? 5.038 -2.663 -17.854 1.00 83.81 118 ALA A N 1
ATOM 932 C CA . ALA A 1 118 ? 6.297 -2.910 -17.164 1.00 83.81 118 ALA A CA 1
ATOM 933 C C . ALA A 1 118 ? 6.749 -4.372 -17.281 1.00 83.81 118 ALA A C 1
ATOM 935 O O . ALA A 1 118 ? 7.924 -4.637 -17.512 1.00 83.81 118 ALA A O 1
ATOM 936 N N . HIS A 1 119 ? 5.819 -5.322 -17.179 1.00 84.06 119 HIS A N 1
ATOM 937 C CA . HIS A 1 119 ? 6.103 -6.742 -17.352 1.00 84.06 119 HIS A CA 1
ATOM 938 C C . HIS A 1 119 ? 6.561 -7.067 -18.781 1.00 84.06 119 HIS A C 1
ATOM 940 O O . HIS A 1 119 ? 7.520 -7.816 -18.968 1.00 84.06 119 HIS A O 1
ATOM 946 N N . LYS A 1 120 ? 5.923 -6.477 -19.800 1.00 83.75 120 LYS A N 1
ATOM 947 C CA . LYS A 1 120 ? 6.342 -6.629 -21.199 1.00 83.75 120 LYS A CA 1
ATOM 948 C C . LYS A 1 120 ? 7.740 -6.051 -21.428 1.00 83.75 120 LYS A C 1
ATOM 950 O O . LYS A 1 120 ? 8.586 -6.732 -21.998 1.00 83.75 120 LYS A O 1
ATOM 955 N N . ALA A 1 121 ? 7.997 -4.844 -20.930 1.00 82.25 121 ALA A N 1
ATOM 956 C CA . ALA A 1 121 ? 9.306 -4.208 -21.038 1.00 82.25 121 ALA A CA 1
ATOM 957 C C . ALA A 1 121 ? 10.408 -5.021 -20.334 1.00 82.25 121 ALA A C 1
ATOM 959 O O . ALA A 1 121 ? 11.490 -5.196 -20.889 1.00 82.25 121 ALA A O 1
ATOM 960 N N . ALA A 1 122 ? 10.110 -5.594 -19.161 1.00 79.00 122 ALA A N 1
ATOM 961 C CA . ALA A 1 122 ? 11.026 -6.483 -18.451 1.00 79.00 122 ALA A CA 1
ATOM 962 C C . ALA A 1 122 ? 11.359 -7.748 -19.265 1.00 79.00 122 ALA A C 1
ATOM 964 O O . ALA A 1 122 ? 12.524 -8.132 -19.342 1.00 79.00 122 ALA A O 1
ATOM 965 N N . LYS A 1 123 ? 10.365 -8.364 -19.923 1.00 77.69 123 LYS A N 1
ATOM 966 C CA . LYS A 1 123 ? 10.575 -9.527 -20.807 1.00 77.69 123 LYS A CA 1
ATOM 967 C C . LYS A 1 123 ? 11.398 -9.206 -22.048 1.00 77.69 123 LYS A C 1
ATOM 969 O O . LYS A 1 123 ? 12.172 -10.040 -22.502 1.00 77.69 123 LYS A O 1
ATOM 974 N N . GLU A 1 124 ? 11.228 -8.013 -22.598 1.00 78.19 124 GLU A N 1
ATOM 975 C CA . GLU A 1 124 ? 11.953 -7.558 -23.786 1.00 78.19 124 GLU A CA 1
ATOM 976 C C . GLU A 1 124 ? 13.386 -7.085 -23.460 1.00 78.19 124 GLU A C 1
ATOM 978 O O . GLU A 1 124 ? 14.084 -6.607 -24.351 1.00 78.19 124 GLU A O 1
ATOM 983 N N . ALA A 1 125 ? 13.837 -7.213 -22.198 1.00 67.12 125 ALA A N 1
ATOM 984 C CA . ALA A 1 125 ? 15.120 -6.711 -21.684 1.00 67.12 125 ALA A CA 1
ATOM 985 C C . ALA A 1 125 ? 15.369 -5.222 -21.998 1.00 67.12 125 ALA A C 1
ATOM 987 O O . ALA A 1 125 ? 16.497 -4.722 -21.963 1.00 67.12 125 ALA A O 1
ATOM 988 N N . LEU A 1 126 ? 14.290 -4.493 -22.275 1.00 61.38 126 LEU A N 1
ATOM 989 C CA . LEU A 1 126 ? 14.280 -3.056 -22.427 1.00 61.38 126 LEU A CA 1
ATOM 990 C C . LEU A 1 126 ? 14.473 -2.496 -21.019 1.00 61.38 126 LEU A C 1
ATOM 992 O O . LEU A 1 126 ? 13.559 -2.509 -20.197 1.00 61.38 126 LEU A O 1
ATOM 996 N N . GLY A 1 127 ? 15.704 -2.085 -20.706 1.00 58.41 127 GLY A N 1
ATOM 997 C CA . GLY A 1 127 ? 16.051 -1.548 -19.392 1.00 58.41 127 GLY A CA 1
ATOM 998 C C . GLY A 1 127 ? 15.123 -0.407 -18.954 1.00 58.41 127 GLY A C 1
ATOM 999 O O . GLY A 1 127 ? 14.366 0.145 -19.751 1.00 58.41 127 GLY A O 1
ATOM 1000 N N . SER A 1 128 ? 15.230 -0.007 -17.682 1.00 58.88 128 SER A N 1
ATOM 1001 C CA . SER A 1 128 ? 14.400 1.014 -17.006 1.00 58.88 128 SER A CA 1
ATOM 1002 C C . SER A 1 128 ? 14.069 2.274 -17.830 1.00 58.88 128 SER A C 1
ATOM 1004 O O . SER A 1 128 ? 13.060 2.924 -17.566 1.00 58.88 128 SER A O 1
ATOM 1006 N N . ASN A 1 129 ? 14.903 2.633 -18.806 1.00 60.12 129 ASN A N 1
ATOM 1007 C CA . ASN A 1 129 ? 14.748 3.813 -19.653 1.00 60.12 129 ASN A CA 1
ATOM 1008 C C . ASN A 1 129 ? 13.635 3.687 -20.707 1.00 60.12 129 ASN A C 1
ATOM 1010 O O . ASN A 1 129 ? 13.119 4.707 -21.147 1.00 60.12 129 ASN A O 1
ATOM 1014 N N . ALA A 1 130 ? 13.226 2.478 -21.103 1.00 60.22 130 ALA A N 1
ATOM 1015 C CA . ALA A 1 130 ? 12.185 2.294 -22.123 1.00 60.22 130 ALA A CA 1
ATOM 1016 C C . ALA A 1 130 ? 10.767 2.626 -21.625 1.00 60.22 130 ALA A C 1
ATOM 1018 O O . ALA A 1 130 ? 9.844 2.783 -22.419 1.00 60.22 130 ALA A O 1
ATOM 1019 N N . ILE A 1 131 ? 10.599 2.727 -20.305 1.00 66.00 131 ILE A N 1
ATOM 1020 C CA . ILE A 1 131 ? 9.313 2.930 -19.627 1.00 66.00 131 ILE A CA 1
ATOM 1021 C C . ILE A 1 131 ? 9.219 4.352 -19.031 1.00 66.00 131 ILE A C 1
ATOM 1023 O O . ILE A 1 131 ? 8.155 4.770 -18.572 1.00 66.00 131 ILE A O 1
ATOM 1027 N N . GLY A 1 132 ? 10.330 5.103 -19.045 1.00 59.41 132 GLY A N 1
ATOM 1028 C CA . GLY A 1 132 ? 10.543 6.312 -18.239 1.00 59.41 132 GLY A CA 1
ATOM 1029 C C . GLY A 1 132 ? 9.560 7.459 -18.483 1.00 59.41 132 GLY A C 1
ATOM 1030 O O . GLY A 1 132 ? 9.321 8.239 -17.569 1.00 59.41 132 GLY A O 1
ATOM 1031 N N . ASP A 1 133 ? 8.934 7.523 -19.659 1.00 70.00 133 ASP A N 1
ATOM 1032 C CA . ASP A 1 133 ? 7.979 8.590 -19.984 1.00 70.00 133 ASP A CA 1
ATOM 1033 C C . ASP A 1 133 ? 6.534 8.276 -19.556 1.00 70.00 133 ASP A C 1
ATOM 1035 O O . ASP A 1 133 ? 5.686 9.166 -19.536 1.00 70.00 133 ASP A O 1
ATOM 1039 N N . GLN A 1 134 ? 6.223 7.019 -19.217 1.00 72.94 134 GLN A N 1
ATOM 1040 C CA . GLN A 1 134 ? 4.849 6.580 -18.925 1.00 72.94 134 GLN A CA 1
ATOM 1041 C C . GLN A 1 134 ? 4.607 6.226 -17.454 1.00 72.94 134 GLN A C 1
ATOM 1043 O O . GLN A 1 134 ? 3.450 6.168 -17.032 1.00 72.94 134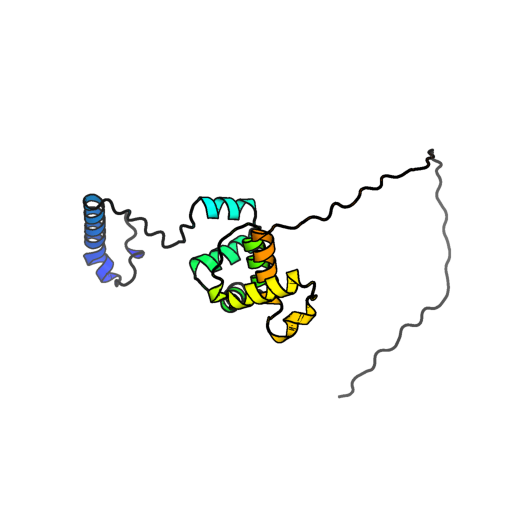 GLN A O 1
ATOM 1048 N N . ILE A 1 135 ? 5.665 5.959 -16.679 1.00 81.44 135 ILE A N 1
ATOM 1049 C CA . ILE A 1 135 ? 5.566 5.459 -15.302 1.00 81.44 135 ILE A CA 1
ATOM 1050 C C . ILE A 1 135 ? 6.505 6.246 -14.389 1.00 81.44 135 ILE A C 1
ATOM 1052 O O . ILE A 1 135 ? 7.705 6.319 -14.642 1.00 81.44 135 ILE A O 1
ATOM 1056 N N . ASP A 1 136 ? 5.967 6.783 -13.290 1.00 86.69 136 ASP A N 1
ATOM 1057 C CA . ASP A 1 136 ? 6.775 7.437 -12.259 1.00 86.69 136 ASP A CA 1
ATOM 1058 C C . ASP A 1 136 ? 7.664 6.422 -11.522 1.00 86.69 136 ASP A C 1
ATOM 1060 O O . ASP A 1 136 ? 7.310 5.257 -11.327 1.00 86.69 136 ASP A O 1
ATOM 1064 N N . TYR A 1 137 ? 8.807 6.880 -11.022 1.00 86.69 137 TYR A N 1
ATOM 1065 C CA . TYR A 1 137 ? 9.768 6.051 -10.301 1.00 86.69 137 TYR A CA 1
ATOM 1066 C C . TYR A 1 137 ? 9.146 5.326 -9.095 1.00 86.69 137 TYR A C 1
ATOM 1068 O O . TYR A 1 137 ? 9.440 4.154 -8.845 1.00 86.69 137 TYR A O 1
ATOM 1076 N N . ASN A 1 138 ? 8.243 5.984 -8.359 1.00 89.00 138 ASN A N 1
ATOM 1077 C CA . ASN A 1 138 ? 7.556 5.358 -7.227 1.00 89.00 138 ASN A CA 1
ATOM 1078 C C . ASN A 1 138 ? 6.567 4.270 -7.675 1.00 89.00 138 ASN A C 1
ATOM 1080 O O . ASN A 1 138 ? 6.459 3.231 -7.024 1.00 89.00 138 ASN A O 1
ATOM 1084 N N . GLN A 1 139 ? 5.879 4.471 -8.801 1.00 88.19 139 GLN A N 1
ATOM 1085 C CA . GLN A 1 139 ? 4.994 3.460 -9.381 1.00 88.19 139 GLN A CA 1
ATOM 1086 C C . GLN A 1 139 ? 5.804 2.258 -9.874 1.00 88.19 139 GLN A C 1
ATOM 1088 O O . GLN A 1 139 ? 5.433 1.119 -9.601 1.00 88.19 139 GLN A O 1
ATOM 1093 N N . LEU A 1 140 ? 6.945 2.503 -10.525 1.00 88.62 140 LEU A N 1
ATOM 1094 C CA . LEU A 1 140 ? 7.844 1.453 -10.996 1.00 88.62 140 LEU A CA 1
ATOM 1095 C C . LEU A 1 140 ? 8.384 0.602 -9.837 1.00 88.62 140 LEU A C 1
ATOM 1097 O O . LEU A 1 140 ? 8.415 -0.622 -9.947 1.00 88.62 140 LEU A O 1
ATOM 1101 N N . LYS A 1 141 ? 8.740 1.220 -8.700 1.00 89.25 141 LYS A N 1
ATOM 1102 C CA . LYS A 1 141 ? 9.125 0.496 -7.474 1.00 89.25 141 LYS A CA 1
ATOM 1103 C C . LYS A 1 141 ? 8.036 -0.457 -6.992 1.00 89.25 141 LYS A C 1
ATOM 1105 O O . LYS A 1 141 ? 8.322 -1.617 -6.708 1.00 89.25 141 LYS A O 1
ATOM 1110 N N . MET A 1 142 ? 6.795 0.018 -6.930 1.00 90.94 142 MET A N 1
ATOM 1111 C CA . MET A 1 142 ? 5.674 -0.809 -6.488 1.00 90.94 142 MET A CA 1
ATOM 1112 C C . MET A 1 142 ? 5.403 -1.952 -7.468 1.00 90.94 142 MET A C 1
ATOM 1114 O O . MET A 1 142 ? 5.210 -3.086 -7.040 1.00 90.94 142 MET A O 1
ATOM 1118 N N . ILE A 1 143 ? 5.438 -1.676 -8.777 1.00 89.56 143 ILE A N 1
ATOM 1119 C CA . ILE A 1 143 ? 5.265 -2.698 -9.816 1.00 89.56 143 ILE A CA 1
ATOM 1120 C C . ILE A 1 143 ? 6.371 -3.752 -9.724 1.00 89.56 143 ILE A C 1
ATOM 1122 O O . ILE A 1 143 ? 6.077 -4.942 -9.780 1.00 89.56 143 ILE A O 1
ATOM 1126 N N . ARG A 1 144 ? 7.626 -3.343 -9.502 1.00 87.75 144 ARG A N 1
ATOM 1127 C CA . ARG A 1 144 ? 8.732 -4.273 -9.242 1.00 87.75 144 ARG A CA 1
ATOM 1128 C C . ARG A 1 144 ? 8.432 -5.172 -8.041 1.00 87.75 144 ARG A C 1
ATOM 1130 O O . ARG A 1 144 ? 8.631 -6.375 -8.146 1.00 87.75 144 ARG A O 1
ATOM 1137 N N . GLY A 1 145 ? 7.930 -4.617 -6.937 1.00 88.06 145 GLY A N 1
ATOM 1138 C CA . GLY A 1 145 ? 7.529 -5.402 -5.764 1.00 88.06 145 GLY A CA 1
ATOM 1139 C C . GLY A 1 145 ? 6.439 -6.435 -6.077 1.00 88.06 145 GLY A C 1
ATOM 1140 O O . GLY A 1 145 ? 6.531 -7.572 -5.624 1.00 88.06 145 GLY A O 1
ATOM 1141 N N . ILE A 1 146 ? 5.449 -6.072 -6.903 1.00 89.06 146 ILE A N 1
ATOM 1142 C CA . ILE A 1 146 ? 4.396 -6.995 -7.368 1.00 89.06 146 ILE A CA 1
ATOM 1143 C C . ILE A 1 146 ? 5.003 -8.132 -8.195 1.00 89.06 146 ILE A C 1
ATOM 1145 O O . ILE A 1 146 ? 4.711 -9.294 -7.939 1.00 89.06 146 ILE A O 1
ATOM 1149 N N . LEU A 1 147 ? 5.875 -7.810 -9.155 1.00 87.62 147 LEU A N 1
ATOM 1150 C CA . LEU A 1 147 ? 6.507 -8.817 -10.010 1.00 87.62 147 LEU A CA 1
ATOM 1151 C C . LEU A 1 147 ? 7.406 -9.767 -9.210 1.00 87.62 147 LEU A C 1
ATOM 1153 O O . LEU A 1 147 ? 7.394 -10.965 -9.464 1.00 87.62 147 LEU A O 1
ATOM 1157 N N . ILE A 1 148 ? 8.133 -9.258 -8.213 1.00 87.62 148 ILE A N 1
ATOM 1158 C CA . ILE A 1 148 ? 8.929 -10.087 -7.297 1.00 87.62 148 ILE A CA 1
ATOM 1159 C C . ILE A 1 148 ? 8.039 -11.043 -6.506 1.00 87.62 148 ILE A C 1
ATOM 1161 O O . ILE A 1 148 ? 8.398 -12.200 -6.315 1.00 87.62 148 ILE A O 1
ATOM 1165 N N . TYR A 1 149 ? 6.883 -10.572 -6.042 1.00 87.06 149 TYR A N 1
ATOM 1166 C CA . TYR A 1 149 ? 5.942 -11.422 -5.324 1.00 87.06 149 TYR A CA 1
ATOM 1167 C C . TYR A 1 149 ? 5.328 -12.509 -6.227 1.00 87.06 149 TYR A C 1
ATOM 1169 O O . TYR A 1 149 ? 5.193 -13.649 -5.794 1.00 87.06 149 TYR A O 1
ATOM 1177 N N . GLU A 1 150 ? 4.979 -12.177 -7.474 1.00 84.75 150 GLU A N 1
ATOM 1178 C CA . GLU A 1 150 ? 4.327 -13.109 -8.408 1.00 84.75 150 GLU A CA 1
ATOM 1179 C C . GLU A 1 150 ? 5.286 -14.132 -9.036 1.00 84.75 150 GLU A C 1
ATOM 1181 O O . GLU A 1 150 ? 4.926 -15.300 -9.172 1.00 84.75 150 GLU A O 1
ATOM 1186 N N . TYR A 1 151 ? 6.486 -13.704 -9.432 1.00 84.06 151 TYR A N 1
ATOM 1187 C CA . TYR A 1 151 ? 7.431 -14.519 -10.209 1.00 84.06 151 TYR A CA 1
ATOM 1188 C C . TYR A 1 151 ? 8.678 -14.924 -9.413 1.00 84.06 151 TYR A C 1
ATOM 1190 O O . TYR A 1 151 ? 9.474 -15.728 -9.891 1.00 84.06 151 TYR A O 1
ATOM 1198 N N . GLY A 1 152 ? 8.846 -14.396 -8.199 1.00 77.38 152 GLY A N 1
ATOM 1199 C CA . GLY A 1 152 ? 10.068 -14.552 -7.420 1.00 77.38 152 GLY A CA 1
ATOM 1200 C C . GLY A 1 152 ? 11.208 -13.669 -7.930 1.00 77.38 152 GLY A C 1
ATOM 1201 O O . GLY A 1 152 ? 11.080 -12.899 -8.883 1.00 77.38 152 GLY A O 1
ATOM 1202 N N . VAL A 1 153 ? 12.354 -13.782 -7.267 1.00 74.25 153 VAL A N 1
ATOM 1203 C CA . VAL A 1 153 ? 13.636 -13.334 -7.813 1.00 74.25 153 VAL A CA 1
ATOM 1204 C C . VAL A 1 153 ? 14.353 -14.608 -8.221 1.00 74.25 153 VAL A C 1
ATOM 1206 O O . VAL A 1 153 ? 14.631 -15.437 -7.356 1.00 74.25 153 VAL A O 1
ATOM 1209 N N . GLU A 1 154 ? 14.648 -14.790 -9.509 1.00 60.44 154 GLU A N 1
ATOM 1210 C CA . GLU A 1 154 ? 15.726 -15.707 -9.874 1.00 60.44 154 GLU A CA 1
ATOM 1211 C C . GLU A 1 154 ? 17.003 -15.089 -9.312 1.00 60.44 154 GLU A C 1
ATOM 1213 O O . GLU A 1 154 ? 17.593 -14.172 -9.889 1.00 60.44 154 GLU A O 1
ATOM 1218 N N . SER A 1 155 ? 17.378 -15.527 -8.112 1.00 50.56 155 SER A N 1
ATOM 1219 C CA . SER A 1 155 ? 18.732 -15.374 -7.617 1.00 50.56 155 SER A CA 1
ATOM 1220 C C . SER A 1 155 ? 19.592 -16.120 -8.622 1.00 50.56 155 SER A C 1
ATOM 1222 O O . SER A 1 155 ? 19.655 -17.345 -8.580 1.00 50.56 155 SER A O 1
ATOM 1224 N N . GLY A 1 156 ? 20.172 -15.408 -9.589 1.00 46.69 156 GLY A N 1
ATOM 1225 C CA . GLY A 1 156 ? 21.258 -15.973 -10.370 1.00 46.69 156 GLY A CA 1
ATOM 1226 C C . GLY A 1 156 ? 22.260 -16.505 -9.359 1.00 46.69 156 GLY A C 1
ATOM 1227 O O . GLY A 1 156 ? 22.746 -15.729 -8.539 1.00 46.69 156 GLY A O 1
ATOM 1228 N N . GLU A 1 157 ? 22.448 -17.823 -9.345 1.00 36.31 157 GLU A N 1
ATOM 1229 C CA . GLU A 1 157 ? 23.421 -18.487 -8.493 1.00 36.31 157 GLU A CA 1
ATOM 1230 C C . GLU A 1 157 ? 24.747 -17.741 -8.660 1.00 36.31 157 GLU A C 1
ATOM 1232 O O . GLU A 1 157 ? 25.338 -17.719 -9.745 1.00 36.31 157 GLU A O 1
ATOM 1237 N N . GLU A 1 158 ? 25.180 -17.062 -7.598 1.00 40.50 158 GLU A N 1
ATOM 1238 C CA . GLU A 1 158 ? 26.567 -16.661 -7.463 1.00 40.50 158 GLU A CA 1
ATOM 1239 C C . GLU A 1 158 ? 27.354 -17.969 -7.531 1.00 40.50 158 GLU A C 1
ATOM 1241 O O . GLU A 1 158 ? 27.237 -18.830 -6.661 1.00 40.50 158 GLU A O 1
ATOM 1246 N N . LYS A 1 159 ? 28.078 -18.175 -8.634 1.00 38.06 159 LYS A N 1
ATOM 1247 C CA . LYS A 1 159 ? 29.079 -19.231 -8.695 1.00 38.06 159 LYS A CA 1
ATOM 1248 C C . LYS A 1 159 ? 30.136 -18.886 -7.654 1.00 38.06 159 LYS A C 1
ATOM 1250 O O . LYS A 1 159 ? 30.983 -18.028 -7.893 1.00 38.06 159 LYS A O 1
ATOM 1255 N N . ASP A 1 160 ? 30.036 -19.546 -6.509 1.00 35.34 160 ASP A N 1
ATOM 1256 C CA . ASP A 1 160 ? 31.123 -19.716 -5.560 1.00 35.34 160 ASP A CA 1
ATOM 1257 C C . ASP A 1 160 ? 32.274 -20.438 -6.275 1.00 35.34 160 ASP A C 1
ATOM 1259 O O . ASP A 1 160 ? 32.285 -21.662 -6.389 1.00 35.34 160 ASP A O 1
ATOM 1263 N N . ASP A 1 161 ? 33.247 -19.679 -6.777 1.00 39.56 161 ASP A N 1
ATOM 1264 C CA . ASP A 1 161 ? 34.584 -20.207 -7.038 1.00 39.56 161 ASP A CA 1
ATOM 1265 C C . ASP A 1 161 ? 35.432 -19.986 -5.772 1.00 39.56 161 ASP A C 1
ATOM 1267 O O . ASP A 1 161 ? 36.012 -18.921 -5.536 1.00 39.56 161 ASP A O 1
ATOM 1271 N N . GLU A 1 162 ? 35.480 -21.018 -4.928 1.00 37.25 162 GLU A N 1
ATOM 1272 C CA . GLU A 1 162 ? 36.404 -21.143 -3.800 1.00 37.25 162 GLU A CA 1
ATOM 1273 C C . GLU A 1 162 ? 37.873 -21.311 -4.271 1.00 37.25 162 GLU A C 1
ATOM 1275 O O . GLU A 1 162 ? 38.230 -22.333 -4.848 1.00 37.25 162 GLU A O 1
ATOM 1280 N N . ILE A 1 163 ? 38.696 -20.291 -3.956 1.00 50.69 163 ILE A N 1
ATOM 1281 C CA . ILE A 1 163 ? 40.059 -20.238 -3.336 1.00 50.69 163 ILE A CA 1
ATOM 1282 C C . ILE A 1 163 ? 41.236 -21.108 -3.887 1.00 50.69 163 ILE A C 1
ATOM 1284 O O . ILE A 1 163 ? 41.046 -22.210 -4.387 1.00 50.69 163 ILE A O 1
ATOM 1288 N N . PRO A 1 164 ? 42.518 -20.679 -3.717 1.00 44.62 164 PRO A N 1
ATOM 1289 C CA . PRO A 1 164 ? 43.212 -21.065 -2.477 1.00 44.62 164 PRO A CA 1
ATOM 1290 C C . PRO A 1 164 ? 44.191 -20.036 -1.868 1.00 44.62 164 PRO A C 1
ATOM 1292 O O . PRO A 1 164 ? 44.895 -19.276 -2.533 1.00 44.62 164 PRO A O 1
ATOM 1295 N N . SER A 1 165 ? 44.226 -20.100 -0.540 1.00 43.41 165 SER A N 1
ATOM 1296 C CA . SER A 1 165 ? 45.078 -19.418 0.432 1.00 43.41 165 SER A CA 1
ATOM 1297 C C . SER A 1 165 ? 46.541 -19.884 0.393 1.00 43.41 165 SER A C 1
ATOM 1299 O O . SER A 1 165 ? 46.797 -21.075 0.231 1.00 43.41 165 SER A O 1
ATOM 1301 N N . THR A 1 166 ? 47.483 -18.994 0.735 1.00 36.41 166 THR A N 1
ATOM 1302 C CA . THR A 1 166 ? 48.810 -19.393 1.245 1.00 36.41 166 THR A CA 1
ATOM 1303 C C . THR A 1 166 ? 49.119 -18.658 2.552 1.00 36.41 166 THR A C 1
ATOM 1305 O O . THR A 1 166 ? 49.091 -17.432 2.633 1.00 36.41 166 THR A O 1
ATOM 1308 N N . SER A 1 167 ? 49.384 -19.469 3.575 1.00 40.75 167 SER A N 1
ATOM 1309 C CA . SER A 1 167 ? 49.813 -19.214 4.957 1.00 40.75 167 SER A CA 1
ATOM 1310 C C . SER A 1 167 ? 51.069 -18.328 5.079 1.00 40.75 167 SER A C 1
ATOM 1312 O O . SER A 1 167 ? 51.871 -18.261 4.152 1.00 40.75 167 SER A O 1
ATOM 1314 N N . THR A 1 168 ? 51.365 -17.682 6.219 1.00 33.22 168 THR A N 1
ATOM 1315 C CA . THR A 1 168 ? 52.174 -18.279 7.314 1.00 33.22 168 THR A CA 1
ATOM 1316 C C . THR A 1 168 ? 52.217 -17.374 8.564 1.00 33.22 168 THR A C 1
ATOM 1318 O O . THR A 1 168 ? 52.224 -16.150 8.477 1.00 33.22 168 THR A O 1
ATOM 1321 N N . SER A 1 169 ? 52.244 -18.034 9.723 1.00 35.91 169 SER A N 1
ATOM 1322 C CA . SER A 1 169 ? 52.227 -17.601 11.127 1.00 35.91 169 SER A CA 1
ATOM 1323 C C . SER A 1 169 ? 53.545 -17.038 11.701 1.00 35.91 169 SER A C 1
ATOM 1325 O O . SER A 1 169 ? 54.612 -17.414 11.224 1.00 35.91 169 SER A O 1
ATOM 1327 N N . CYS A 1 170 ? 53.456 -16.263 12.803 1.00 29.88 170 CYS A N 1
ATOM 1328 C CA . CYS A 1 170 ? 54.127 -16.461 14.122 1.00 29.88 170 CYS A CA 1
ATOM 1329 C C . CYS A 1 170 ? 54.436 -15.143 14.892 1.00 29.88 170 CYS A C 1
ATOM 1331 O O . CYS A 1 170 ? 55.072 -14.231 14.378 1.00 29.88 170 CYS A O 1
ATOM 1333 N N . THR A 1 171 ? 54.004 -15.082 16.160 1.00 35.28 171 THR A N 1
ATOM 1334 C CA . THR A 1 171 ? 54.376 -14.153 17.271 1.00 35.28 171 THR A CA 1
ATOM 1335 C C . THR A 1 171 ? 55.809 -14.430 17.816 1.00 35.28 171 THR A C 1
ATOM 1337 O O . THR A 1 171 ? 56.352 -15.437 17.358 1.00 35.28 171 THR A O 1
ATOM 1340 N N . PRO A 1 172 ? 56.432 -13.719 18.816 1.00 45.34 172 PRO A N 1
ATOM 1341 C CA . PRO A 1 172 ? 55.911 -12.726 19.793 1.00 45.34 172 PRO A CA 1
ATOM 1342 C C . PRO A 1 172 ? 56.815 -11.499 20.190 1.00 45.34 172 PRO A C 1
ATOM 1344 O O . PRO A 1 172 ? 58.014 -11.455 19.955 1.00 45.34 172 PRO A O 1
ATOM 1347 N N . LEU A 1 173 ? 56.179 -10.521 20.864 1.00 34.97 173 LEU A N 1
ATOM 1348 C CA . LEU A 1 173 ? 56.584 -9.719 22.051 1.00 34.97 173 LEU A CA 1
ATOM 1349 C C . LEU A 1 173 ? 58.055 -9.251 22.266 1.00 34.97 173 LEU A C 1
ATOM 1351 O O . LEU A 1 173 ? 58.865 -10.047 22.721 1.00 34.97 173 LEU A O 1
ATOM 1355 N N . VAL A 1 174 ? 58.337 -7.932 22.192 1.00 34.72 174 VAL A N 1
ATOM 1356 C CA . VAL A 1 174 ? 59.331 -7.230 23.054 1.00 34.72 174 VAL A CA 1
ATOM 1357 C C . VAL A 1 174 ? 58.915 -5.769 23.326 1.00 34.72 174 VAL A C 1
ATOM 1359 O O . VAL A 1 174 ? 58.480 -5.034 22.445 1.00 34.72 174 VAL A O 1
ATOM 1362 N N . SER A 1 175 ? 59.060 -5.409 24.601 1.00 38.88 175 SER A N 1
ATOM 1363 C CA . SER A 1 175 ? 58.870 -4.133 25.300 1.00 38.88 175 SER A CA 1
ATOM 1364 C C . SER A 1 175 ? 59.857 -3.022 24.892 1.00 38.88 175 SER A C 1
ATOM 1366 O O . SER A 1 175 ? 60.996 -3.331 24.564 1.00 38.88 175 SER A O 1
ATOM 1368 N N . MET A 1 176 ? 59.435 -1.748 25.004 1.00 38.47 176 MET A N 1
ATOM 1369 C CA . MET A 1 176 ? 60.167 -0.582 25.571 1.00 38.47 176 MET A CA 1
ATOM 1370 C C . MET A 1 176 ? 59.780 0.743 24.868 1.00 38.47 176 MET A C 1
ATOM 1372 O O . MET A 1 176 ? 60.234 1.057 23.773 1.00 38.47 176 MET A O 1
ATOM 1376 N N . GLN A 1 177 ? 58.980 1.570 25.548 1.00 39.34 177 GLN A N 1
ATOM 1377 C CA . GLN A 1 177 ? 59.113 3.043 25.530 1.00 39.34 177 GLN A CA 1
ATOM 1378 C C . GLN A 1 177 ? 60.228 3.447 26.533 1.00 39.34 177 GLN A C 1
ATOM 1380 O O . GLN A 1 177 ? 60.613 2.572 27.314 1.00 39.34 177 GLN A O 1
ATOM 1385 N N . PRO A 1 178 ? 60.712 4.716 26.649 1.00 43.03 178 PRO A N 1
ATOM 1386 C CA . PRO A 1 178 ? 60.299 5.983 26.003 1.00 43.03 178 PRO A CA 1
ATOM 1387 C C . PRO A 1 178 ? 61.472 6.875 25.494 1.00 43.03 178 PRO A C 1
ATOM 1389 O O . PRO A 1 178 ? 62.628 6.633 25.833 1.00 43.03 178 PRO A O 1
ATOM 1392 N N . LYS A 1 179 ? 61.166 7.971 24.762 1.00 34.78 179 LYS A N 1
ATOM 1393 C CA . LYS A 1 179 ? 61.729 9.347 24.923 1.00 34.78 179 LYS A CA 1
ATOM 1394 C C . LYS A 1 179 ? 61.306 10.291 23.772 1.00 34.78 179 LYS A C 1
ATOM 1396 O O . LYS A 1 179 ? 61.653 10.082 22.617 1.00 34.78 179 LYS A O 1
ATOM 1401 N N . THR A 1 180 ? 60.587 11.361 24.114 1.00 41.22 180 THR A N 1
ATOM 1402 C CA . THR A 1 180 ? 60.475 12.649 23.375 1.00 41.22 180 THR A CA 1
ATOM 1403 C C . THR A 1 180 ? 61.829 13.407 23.393 1.00 41.22 180 THR A C 1
ATOM 1405 O O . THR A 1 180 ? 62.654 12.995 24.213 1.00 41.22 180 THR A O 1
ATOM 1408 N N . PRO A 1 181 ? 62.100 14.532 22.662 1.00 46.34 181 PRO A N 1
ATOM 1409 C CA . PRO A 1 181 ? 61.169 15.528 22.078 1.00 46.34 181 PRO A CA 1
ATOM 1410 C C . PRO A 1 181 ? 61.592 16.227 20.739 1.00 46.34 181 PRO A C 1
ATOM 1412 O O . PRO A 1 181 ? 62.670 15.992 20.209 1.00 46.34 181 PRO A O 1
ATOM 1415 N N . LYS A 1 182 ? 60.757 17.208 20.327 1.00 33.38 182 LYS A N 1
ATOM 1416 C CA . LYS A 1 182 ? 60.972 18.415 19.471 1.00 33.38 182 LYS A CA 1
ATOM 1417 C C . LYS A 1 182 ? 60.454 18.420 18.013 1.00 33.38 182 LYS A C 1
ATOM 1419 O O . LYS A 1 182 ? 60.992 17.780 17.123 1.00 33.38 182 LYS A O 1
ATOM 1424 N N . ALA A 1 183 ? 59.446 19.280 17.812 1.00 38.47 183 ALA A N 1
ATOM 1425 C CA . ALA A 1 183 ? 59.039 19.973 16.573 1.00 38.47 183 ALA A CA 1
ATOM 1426 C C . ALA A 1 183 ? 60.090 21.067 16.180 1.00 38.47 183 ALA A C 1
ATOM 1428 O O . ALA A 1 183 ? 60.996 21.258 17.001 1.00 38.47 183 ALA A O 1
ATOM 1429 N N . PRO A 1 184 ? 59.999 21.860 15.066 1.00 44.94 184 PRO A N 1
ATOM 1430 C CA . PRO A 1 184 ? 58.803 22.199 14.260 1.00 44.94 184 PRO A CA 1
ATOM 1431 C C . PRO A 1 184 ? 58.993 22.468 12.729 1.00 44.94 184 PRO A C 1
ATOM 1433 O O . PRO A 1 184 ? 60.082 22.358 12.176 1.00 44.94 184 PRO A O 1
ATOM 1436 N N . SER A 1 185 ? 57.904 22.970 12.108 1.00 35.16 185 SER A N 1
ATOM 1437 C CA . SER A 1 185 ? 57.773 23.662 10.796 1.00 35.16 185 SER A CA 1
ATOM 1438 C C . SER A 1 185 ? 57.558 22.743 9.575 1.00 35.16 185 SER A C 1
ATOM 1440 O O . SER A 1 185 ? 58.169 21.691 9.506 1.00 35.16 185 SER A O 1
ATOM 1442 N N . THR A 1 186 ? 56.757 23.029 8.542 1.00 37.72 186 THR A N 1
ATOM 1443 C CA . THR A 1 186 ? 55.893 24.148 8.095 1.00 37.72 186 THR A CA 1
ATOM 1444 C C . THR A 1 186 ? 55.047 23.567 6.937 1.00 37.72 186 THR A C 1
ATOM 1446 O O . THR A 1 186 ? 55.555 22.780 6.151 1.00 37.72 186 THR A O 1
ATOM 1449 N N . SER A 1 187 ? 53.729 23.768 6.849 1.00 37.06 187 SER A N 1
ATOM 1450 C CA . SER A 1 187 ? 53.060 24.687 5.900 1.00 37.06 187 SER A CA 1
ATOM 1451 C C . SER A 1 187 ? 51.873 23.950 5.252 1.00 37.06 187 SER A C 1
ATOM 1453 O O . SER A 1 187 ? 52.066 23.133 4.357 1.00 37.06 187 SER A O 1
ATOM 1455 N N . TYR A 1 188 ? 50.643 24.254 5.668 1.00 39.31 188 TYR A N 1
ATOM 1456 C CA . TYR A 1 188 ? 49.448 23.990 4.862 1.00 39.31 188 TYR A CA 1
ATOM 1457 C C . TYR A 1 188 ? 48.639 25.285 4.777 1.00 39.31 188 TYR A C 1
ATOM 1459 O O . TYR A 1 188 ? 48.131 25.792 5.776 1.00 39.31 188 TYR A O 1
ATOM 1467 N N . LYS A 1 189 ? 48.578 25.849 3.568 1.00 41.00 189 LYS A N 1
ATOM 1468 C CA . LYS A 1 189 ? 47.756 27.013 3.224 1.00 41.00 189 LYS A CA 1
ATOM 1469 C C . LYS A 1 189 ? 46.276 26.620 3.262 1.00 41.00 189 LYS A C 1
ATOM 1471 O O . LYS A 1 189 ? 45.869 25.711 2.544 1.00 41.00 189 LYS A O 1
ATOM 1476 N N . GLN A 1 190 ? 45.478 27.341 4.046 1.00 51.91 190 GLN A N 1
ATOM 1477 C CA . GLN A 1 190 ? 44.016 27.335 3.950 1.00 51.91 190 GLN A CA 1
ATOM 1478 C C . GLN A 1 190 ? 43.536 28.397 2.938 1.00 51.91 190 GLN A C 1
ATOM 1480 O O . GLN A 1 190 ? 44.157 29.459 2.838 1.00 51.91 190 GLN A O 1
ATOM 1485 N N . PRO A 1 191 ? 42.442 28.150 2.194 1.00 44.56 191 PRO A N 1
ATOM 1486 C CA . PRO A 1 191 ? 41.850 29.125 1.281 1.00 44.56 191 PRO A CA 1
ATOM 1487 C C . PRO A 1 191 ? 40.925 30.130 1.997 1.00 44.56 191 PRO A C 1
ATOM 1489 O O . PRO A 1 191 ? 40.237 29.802 2.961 1.00 44.56 191 PRO A O 1
ATOM 1492 N N . ALA A 1 192 ? 40.919 31.372 1.503 1.00 49.56 192 ALA A N 1
ATOM 1493 C CA . ALA A 1 192 ? 40.251 32.530 2.098 1.00 49.56 192 ALA A CA 1
ATOM 1494 C C . ALA A 1 192 ? 38.734 32.601 1.823 1.00 49.56 192 ALA A C 1
ATOM 1496 O O . ALA A 1 192 ? 38.277 32.378 0.701 1.00 49.56 192 ALA A O 1
ATOM 1497 N N . LEU A 1 193 ? 37.966 33.014 2.838 1.00 50.56 193 LEU A N 1
ATOM 1498 C CA . LEU A 1 193 ? 36.535 33.329 2.755 1.00 50.56 193 LEU A CA 1
ATOM 1499 C C . LEU A 1 193 ? 36.311 34.794 2.332 1.00 50.56 193 LEU A C 1
ATOM 1501 O O . LEU A 1 193 ? 36.899 35.720 2.894 1.00 50.56 193 LEU A O 1
ATOM 1505 N N . LYS A 1 194 ? 35.433 34.998 1.341 1.00 56.75 194 LYS A N 1
ATOM 1506 C CA . LYS A 1 194 ? 35.004 36.310 0.829 1.00 56.75 194 LYS A CA 1
ATOM 1507 C C . LYS A 1 194 ? 33.981 36.951 1.779 1.00 56.75 194 LYS A C 1
ATOM 1509 O O . LYS A 1 194 ? 33.016 36.305 2.172 1.00 56.75 194 LYS A O 1
ATOM 1514 N N . LYS A 1 195 ? 34.179 38.229 2.118 1.00 56.06 195 LYS A N 1
ATOM 1515 C CA . LYS A 1 195 ? 33.240 39.047 2.906 1.00 56.06 195 LYS A CA 1
ATOM 1516 C C . LYS A 1 195 ? 32.157 39.653 2.003 1.00 56.06 195 LYS A C 1
ATOM 1518 O O . LYS A 1 195 ? 32.485 40.218 0.962 1.00 56.06 195 LYS A O 1
ATOM 1523 N N . PHE A 1 196 ? 30.902 39.583 2.441 1.00 44.91 196 PHE A N 1
ATOM 1524 C CA . PHE A 1 196 ? 29.797 40.407 1.942 1.00 44.91 196 PHE A CA 1
ATOM 1525 C C . PHE A 1 196 ? 29.909 41.828 2.523 1.00 44.91 196 PHE A C 1
ATOM 1527 O O . PHE A 1 196 ? 30.225 41.989 3.703 1.00 44.91 196 PHE A O 1
ATOM 1534 N N . LYS A 1 197 ? 29.677 42.849 1.690 1.00 53.84 197 LYS A N 1
ATOM 1535 C CA . LYS A 1 197 ? 29.476 44.249 2.099 1.00 53.84 197 LYS A CA 1
ATOM 1536 C C . LYS A 1 197 ? 27.969 44.509 2.209 1.00 53.84 197 LYS A C 1
ATOM 1538 O O . LYS A 1 197 ? 27.235 44.071 1.324 1.00 53.84 197 LYS A O 1
ATOM 1543 N N . LEU A 1 198 ? 27.567 45.182 3.291 1.00 51.72 198 LEU A N 1
ATOM 1544 C CA . LEU A 1 198 ? 26.301 45.918 3.389 1.00 51.72 198 LEU A CA 1
ATOM 1545 C C . LEU A 1 198 ? 26.310 47.108 2.423 1.00 51.72 198 LEU A C 1
ATOM 1547 O O . LEU A 1 198 ? 27.412 47.680 2.232 1.00 51.72 198 LEU A O 1
#